Protein AF-A0A399D1I4-F1 (afdb_monomer_lite)

InterPro domains:
  IPR039449 Type VI secretion system TssO [PF17561] (4-155)

Secondary structure (DSSP, 8-state):
-PPPPHHHHHHHHHHHHHHHHHHHHHHHHHHHHHHHHHHHHHHHHHHHHHHHHHHHHHIIIIIHHHHHHHHHHHHHGGGHHHHT--HHHHHHHHHHHHHHHHHHS-SS--HHHHHHHHHHHHHHHHHHHHHHHHHHHHHT--HHHHHHHHHHHHHHHHHHHHHHHHHHHHHHSS---TT-HHHHHHHHHHHHHHHHHHHHHHHHHHHHHHHHHHHHT-

pLDDT: mean 82.49, std 12.97, range [42.88, 97.88]

Radius of gyration: 45.04 Å; chains: 1; bounding box: 90×36×151 Å

Foldseek 3Di:
DDDDDPVVVVVVVVVVVVVVVVVVVVVVVVVVVVVVVVVVVVVVVVVVVVVVVVLVCLCVPQQVVLLVVLVVLLVCLLCCVVVVHDNVVSLVSSVVSLVVSLVPQDPDPDPSSVVSVVSSVVSVVSSVVSVVVVVVCVVCDCVVVLVVVLVVLVVVLVVLVVVLVVVVVVVVPDDDDPDCPVVSVVSVVVNVVSVVVNVVSVVVVVVVVVVVVVVVVD

Sequence (218 aa):
MKPLNKKERNKAFYKVVGLFLISFIIAILLGFTTMNAGRLSERQSKGELNKLKNHLKFQEEVFAPNVGETNVLLSKIPTSKETGENLEVLNQDIAALLSQTKSQIAEEESWETKMYQDVIQSLSNLQLALNNQIELREEMGDANSAGQKLQECIAERDRLQTQVNLLQAASSGGGGGGGGGANVAQLEKNLKEVNKELLKCNLENKALKQEIEKIRNR

Organism: NCBI:txid1628158

Structure (mmCIF, N/CA/C/O backbone):
data_AF-A0A399D1I4-F1
#
_entry.id   AF-A0A399D1I4-F1
#
loop_
_atom_site.group_PDB
_atom_site.id
_atom_site.type_symbol
_atom_site.label_atom_id
_atom_site.label_alt_id
_atom_site.label_comp_id
_atom_site.label_asym_id
_atom_site.label_entity_id
_atom_site.label_seq_id
_atom_site.pdbx_PDB_ins_code
_atom_site.Cartn_x
_atom_site.Cartn_y
_atom_site.Cartn_z
_atom_site.occupancy
_atom_site.B_iso_or_equiv
_atom_site.auth_seq_id
_atom_site.auth_comp_id
_atom_site.auth_asym_id
_atom_site.auth_atom_id
_atom_site.pdbx_PDB_model_num
ATOM 1 N N . MET A 1 1 ? 20.269 13.415 -88.136 1.00 66.19 1 MET A N 1
ATOM 2 C CA . MET A 1 1 ? 20.625 14.302 -87.002 1.00 66.19 1 MET A CA 1
ATOM 3 C C . MET A 1 1 ? 22.076 14.738 -87.164 1.00 66.19 1 MET A C 1
ATOM 5 O O . MET A 1 1 ? 22.896 13.887 -87.483 1.00 66.19 1 MET A O 1
ATOM 9 N N . LYS A 1 2 ? 22.397 16.034 -87.024 1.00 72.25 2 LYS A N 1
ATOM 10 C CA . LYS A 1 2 ? 23.791 16.508 -87.116 1.00 72.25 2 LYS A CA 1
ATOM 11 C C . LYS A 1 2 ? 24.563 16.089 -85.851 1.00 72.25 2 LYS A C 1
ATOM 13 O O . LYS A 1 2 ? 24.008 16.229 -84.761 1.00 72.25 2 LYS A O 1
ATOM 18 N N . PRO A 1 3 ? 25.799 15.574 -85.966 1.00 71.81 3 PRO A N 1
ATOM 19 C CA . PRO A 1 3 ? 26.604 15.224 -84.802 1.00 71.81 3 PRO A CA 1
ATOM 20 C C . PRO A 1 3 ? 26.934 16.484 -83.988 1.00 71.81 3 PRO A C 1
ATOM 22 O O . PRO A 1 3 ? 27.356 17.495 -84.547 1.00 71.81 3 PRO A O 1
ATOM 25 N N . LEU A 1 4 ? 26.720 16.420 -82.669 1.00 70.50 4 LEU A N 1
ATOM 26 C CA . LEU A 1 4 ? 26.993 17.527 -81.745 1.00 70.50 4 LEU A CA 1
ATOM 27 C C . LEU A 1 4 ? 28.474 17.922 -81.771 1.00 70.50 4 LEU A C 1
ATOM 29 O O . LEU A 1 4 ? 29.364 17.062 -81.783 1.00 70.50 4 LEU A O 1
ATOM 33 N N . ASN A 1 5 ? 28.736 19.228 -81.706 1.00 85.00 5 ASN A N 1
ATOM 34 C CA . ASN A 1 5 ? 30.091 19.768 -81.639 1.00 85.00 5 ASN A CA 1
ATOM 35 C C . ASN A 1 5 ? 30.788 19.268 -80.354 1.00 85.00 5 ASN A C 1
ATOM 37 O O . ASN A 1 5 ? 30.156 19.108 -79.307 1.00 85.00 5 ASN A O 1
ATOM 41 N N . LYS A 1 6 ? 32.106 19.034 -80.395 1.00 84.12 6 LYS A N 1
ATOM 42 C CA . LYS A 1 6 ? 32.904 18.511 -79.266 1.00 84.12 6 LYS A CA 1
ATOM 43 C C . LYS A 1 6 ? 32.681 19.307 -77.968 1.00 84.12 6 LYS A C 1
ATOM 45 O O . LYS A 1 6 ? 32.614 18.722 -76.891 1.00 84.12 6 LYS A O 1
ATOM 50 N N . LYS A 1 7 ? 32.490 20.629 -78.072 1.00 84.69 7 LYS A N 1
ATOM 51 C CA . LYS A 1 7 ? 32.171 21.508 -76.930 1.00 84.69 7 LYS A CA 1
ATOM 52 C C . LYS A 1 7 ? 30.806 21.201 -76.297 1.00 84.69 7 LYS A C 1
ATOM 54 O O . LYS A 1 7 ? 30.685 21.188 -75.075 1.00 84.69 7 LYS A O 1
ATOM 59 N N . GLU A 1 8 ? 29.794 20.918 -77.110 1.00 85.19 8 GLU A N 1
ATOM 60 C CA . GLU A 1 8 ? 28.437 20.606 -76.644 1.00 85.19 8 GLU A CA 1
ATOM 61 C C . GLU A 1 8 ? 28.371 19.215 -76.016 1.00 85.19 8 GLU A C 1
ATOM 63 O O . GLU A 1 8 ? 27.749 19.046 -74.967 1.00 85.19 8 GLU A O 1
ATOM 68 N N . ARG A 1 9 ? 29.095 18.245 -76.593 1.00 84.00 9 ARG A N 1
ATOM 69 C CA . ARG A 1 9 ? 29.258 16.904 -76.014 1.00 84.00 9 ARG A CA 1
ATOM 70 C C . ARG A 1 9 ? 29.886 16.956 -74.625 1.00 84.00 9 ARG A C 1
ATOM 72 O O . ARG A 1 9 ? 29.366 16.326 -73.711 1.00 84.00 9 ARG A O 1
ATOM 79 N N . ASN A 1 10 ? 30.947 17.743 -74.446 1.00 87.38 10 ASN A N 1
ATOM 80 C CA . ASN A 1 10 ? 31.583 17.894 -73.137 1.00 87.38 10 ASN A CA 1
ATOM 81 C C . ASN A 1 10 ? 30.640 18.561 -72.125 1.00 87.38 10 ASN A C 1
ATOM 83 O O . ASN A 1 10 ? 30.528 18.095 -70.996 1.00 87.38 10 ASN A O 1
ATOM 87 N N . LYS A 1 11 ? 29.897 19.602 -72.525 1.00 88.88 11 LYS A N 1
ATOM 88 C CA . LYS A 1 11 ? 28.913 20.258 -71.647 1.00 88.88 11 LYS A CA 1
ATOM 89 C C . LYS A 1 11 ? 27.785 19.307 -71.235 1.00 88.88 11 LYS A C 1
ATOM 91 O O . LYS A 1 11 ? 27.392 19.306 -70.072 1.00 88.88 11 LYS A O 1
ATOM 96 N N . ALA A 1 12 ? 27.273 18.500 -72.164 1.00 87.88 12 ALA A N 1
ATOM 97 C CA . ALA A 1 12 ? 26.273 17.479 -71.866 1.00 87.88 12 ALA A CA 1
ATOM 98 C C . ALA A 1 12 ? 26.835 16.399 -70.929 1.00 87.88 12 ALA A C 1
ATOM 100 O O . ALA A 1 12 ? 26.181 16.044 -69.953 1.00 87.88 12 ALA A O 1
ATOM 101 N N . PHE A 1 13 ? 28.072 15.952 -71.162 1.00 89.88 13 PHE A N 1
ATOM 102 C CA . PHE A 1 13 ? 28.755 14.989 -70.302 1.00 89.88 13 PHE A CA 1
ATOM 103 C C . PHE A 1 13 ? 28.911 15.511 -68.867 1.00 89.88 13 PHE A C 1
ATOM 105 O O . PHE A 1 13 ? 28.496 14.832 -67.934 1.00 89.88 13 PHE A O 1
ATOM 112 N N . TYR A 1 14 ? 29.394 16.744 -68.672 1.00 91.88 14 TYR A N 1
ATOM 113 C CA . TYR A 1 14 ? 29.498 17.341 -67.334 1.00 91.88 14 TYR A CA 1
ATOM 114 C C . TYR A 1 14 ? 28.142 17.507 -66.641 1.00 91.88 14 TYR A C 1
ATOM 116 O O . TYR A 1 14 ? 28.060 17.330 -65.430 1.00 91.88 14 TYR A O 1
ATOM 124 N N . LYS A 1 15 ? 27.066 17.802 -67.385 1.00 91.38 15 LYS A N 1
ATOM 125 C CA . LYS A 1 15 ? 25.710 17.847 -66.813 1.00 91.38 15 LYS A CA 1
ATOM 126 C C . LYS A 1 15 ? 25.248 16.477 -66.328 1.00 91.38 15 LYS A C 1
ATOM 128 O O . LYS A 1 15 ? 24.700 16.391 -65.236 1.00 91.38 15 LYS A O 1
ATOM 133 N N . VAL A 1 16 ? 25.476 15.426 -67.117 1.00 92.44 16 VAL A N 1
ATOM 134 C CA . VAL A 1 16 ? 25.111 14.050 -66.744 1.00 92.44 16 VAL A CA 1
ATOM 135 C C . VAL A 1 16 ? 25.939 13.580 -65.551 1.00 92.44 16 VAL A C 1
ATOM 137 O O . VAL A 1 16 ? 25.372 13.073 -64.591 1.00 92.44 16 VAL A O 1
ATOM 140 N N . VAL A 1 17 ? 27.255 13.814 -65.565 1.00 93.88 17 VAL A N 1
ATOM 141 C CA . VAL A 1 17 ? 28.140 13.485 -64.436 1.00 93.88 17 VAL A CA 1
ATOM 142 C C . VAL A 1 17 ? 27.744 14.268 -63.181 1.00 93.88 17 VAL A C 1
ATOM 144 O O . VAL A 1 17 ? 27.677 13.689 -62.103 1.00 93.88 17 VAL A O 1
ATOM 147 N N . GLY A 1 18 ? 27.415 15.557 -63.308 1.00 94.12 18 GLY A N 1
ATOM 148 C CA . GLY A 1 18 ? 26.939 16.376 -62.191 1.00 94.12 18 GLY A CA 1
ATOM 149 C C . GLY A 1 18 ? 25.621 15.871 -61.600 1.00 94.12 18 GLY A C 1
ATOM 150 O O . GLY A 1 18 ? 25.519 15.709 -60.387 1.00 94.12 18 GLY A O 1
ATOM 151 N N . LEU A 1 19 ? 24.633 15.552 -62.446 1.00 94.25 19 LEU A N 1
ATOM 152 C CA . LEU A 1 19 ? 23.366 14.951 -62.011 1.00 94.25 19 LEU A CA 1
ATOM 153 C C . LEU A 1 19 ? 23.577 13.591 -61.341 1.00 94.25 19 LEU A C 1
ATOM 155 O O . LEU A 1 19 ? 22.977 13.326 -60.301 1.00 94.25 19 LEU A O 1
ATOM 159 N N . PHE A 1 20 ? 24.457 12.758 -61.900 1.00 94.88 20 PHE A N 1
ATOM 160 C CA . PHE A 1 20 ? 24.805 11.463 -61.326 1.00 94.88 20 PHE A CA 1
ATOM 161 C C . PHE A 1 20 ? 25.410 11.621 -59.927 1.00 94.88 20 PHE A C 1
ATOM 163 O O . PHE A 1 20 ? 24.918 11.006 -58.984 1.00 94.88 20 PHE A O 1
ATOM 170 N N . LEU A 1 21 ? 26.398 12.507 -59.760 1.00 94.69 21 LEU A N 1
ATOM 171 C CA . LEU A 1 21 ? 27.019 12.771 -58.458 1.00 94.69 21 LEU A CA 1
ATOM 172 C C . LEU A 1 21 ? 26.012 13.296 -57.429 1.00 94.69 21 LEU A C 1
ATOM 174 O O . LEU A 1 21 ? 26.012 12.830 -56.293 1.00 94.69 21 LEU A O 1
ATOM 178 N N . ILE A 1 22 ? 25.114 14.204 -57.822 1.00 94.31 22 ILE A N 1
ATOM 179 C CA . ILE A 1 22 ? 24.059 14.706 -56.928 1.00 94.31 22 ILE A CA 1
ATOM 180 C C . ILE A 1 22 ? 23.115 13.570 -56.517 1.00 94.31 22 ILE A C 1
ATOM 182 O O . ILE A 1 22 ? 22.847 13.399 -55.328 1.00 94.31 22 ILE A O 1
ATOM 186 N N . SER A 1 23 ? 22.648 12.758 -57.472 1.00 94.19 23 SER A N 1
ATOM 187 C CA . SER A 1 23 ? 21.770 11.619 -57.175 1.00 94.19 23 SER A CA 1
ATOM 188 C C . SER A 1 23 ? 22.439 10.593 -56.256 1.00 94.19 23 SER A C 1
ATOM 190 O O . SER A 1 23 ? 21.801 10.066 -55.347 1.00 94.19 23 SER A O 1
ATOM 192 N N . PHE A 1 24 ? 23.745 10.376 -56.430 1.00 94.38 24 PHE A N 1
ATOM 193 C CA . PHE A 1 24 ? 24.535 9.472 -55.608 1.00 94.38 24 PHE A CA 1
ATOM 194 C C . PHE A 1 24 ? 24.687 9.990 -54.172 1.00 94.38 24 PHE A C 1
ATOM 196 O O . PHE A 1 24 ? 24.487 9.235 -53.223 1.00 94.38 24 PHE A O 1
ATOM 203 N N . ILE A 1 25 ? 24.955 11.289 -53.994 1.00 94.19 25 ILE A N 1
ATOM 204 C CA . ILE A 1 25 ? 25.009 11.920 -52.665 1.00 94.19 25 ILE A CA 1
ATOM 205 C C . ILE A 1 25 ? 23.654 11.805 -51.956 1.00 94.19 25 ILE A C 1
ATOM 207 O O . ILE A 1 25 ? 23.608 11.434 -50.784 1.00 94.19 25 ILE A O 1
ATOM 211 N N . ILE A 1 26 ? 22.548 12.067 -52.661 1.00 93.88 26 ILE A N 1
ATOM 212 C CA . ILE A 1 26 ? 21.195 11.934 -52.098 1.00 93.88 26 ILE A CA 1
ATOM 213 C C . ILE A 1 26 ? 20.926 10.485 -51.673 1.00 93.88 26 ILE A C 1
ATOM 215 O O . ILE A 1 26 ? 20.434 10.258 -50.569 1.00 93.88 26 ILE A O 1
ATOM 219 N N . ALA A 1 27 ? 21.293 9.501 -52.499 1.00 93.94 27 ALA A N 1
ATOM 220 C CA . ALA A 1 27 ? 21.133 8.087 -52.165 1.00 93.94 27 ALA A CA 1
ATOM 221 C C . ALA A 1 27 ? 21.935 7.688 -50.912 1.00 93.94 27 ALA A C 1
ATOM 223 O O . ALA A 1 27 ? 21.403 6.989 -50.048 1.00 93.94 27 ALA A O 1
ATOM 224 N N . ILE A 1 28 ? 23.174 8.175 -50.764 1.00 92.31 28 ILE A N 1
ATOM 225 C CA . ILE A 1 28 ? 23.988 7.945 -49.557 1.00 92.31 28 ILE A CA 1
ATOM 226 C C . ILE A 1 28 ? 23.330 8.574 -48.324 1.00 92.31 28 ILE A C 1
ATOM 228 O O . ILE A 1 28 ? 23.233 7.919 -47.287 1.00 92.31 28 ILE A O 1
ATOM 232 N N . LEU A 1 29 ? 22.854 9.820 -48.420 1.00 90.31 29 LEU A N 1
ATOM 233 C CA . LEU A 1 29 ? 22.193 10.504 -47.303 1.00 90.31 29 LEU A CA 1
ATOM 234 C C . LEU A 1 29 ? 20.902 9.790 -46.878 1.00 90.31 29 LEU A C 1
ATOM 236 O O . LEU A 1 29 ? 20.658 9.624 -45.681 1.00 90.31 29 LEU A O 1
ATOM 240 N N . LEU A 1 30 ? 20.100 9.314 -47.834 1.00 89.00 30 LEU A N 1
ATOM 241 C CA . LEU A 1 30 ? 18.899 8.522 -47.549 1.00 89.00 30 LEU A CA 1
ATOM 242 C C . LEU A 1 30 ? 19.250 7.173 -46.908 1.00 89.00 30 LEU A C 1
ATOM 244 O O . LEU A 1 30 ? 18.629 6.789 -45.918 1.00 89.00 30 LEU A O 1
ATOM 248 N N . GLY A 1 31 ? 20.281 6.480 -47.401 1.00 87.38 31 GLY A N 1
ATOM 249 C CA . GLY A 1 31 ? 20.771 5.240 -46.788 1.00 87.38 31 GLY A CA 1
ATOM 250 C C . GLY A 1 31 ? 21.273 5.446 -45.354 1.00 87.38 31 GLY A C 1
ATOM 251 O O . GLY A 1 31 ? 20.941 4.680 -44.452 1.00 87.38 31 GLY A O 1
ATOM 252 N N . PHE A 1 32 ? 22.017 6.524 -45.103 1.00 86.31 32 PHE A N 1
ATOM 253 C CA . PHE A 1 32 ? 22.539 6.838 -43.772 1.00 86.31 32 PHE A CA 1
ATOM 254 C C . PHE A 1 32 ? 21.433 7.223 -42.780 1.00 86.31 32 PHE A C 1
ATOM 256 O O . PHE A 1 32 ? 21.421 6.743 -41.645 1.00 86.31 32 PHE A O 1
ATOM 263 N N . THR A 1 33 ? 20.487 8.066 -43.201 1.00 82.31 33 THR A N 1
ATOM 264 C CA . THR A 1 33 ? 19.361 8.492 -42.353 1.00 82.31 33 THR A CA 1
ATOM 265 C C . THR A 1 33 ? 18.437 7.326 -42.012 1.00 82.31 33 THR A C 1
ATOM 267 O O . THR A 1 33 ? 18.095 7.158 -40.842 1.00 82.31 33 THR A O 1
ATOM 270 N N . THR A 1 34 ? 18.107 6.467 -42.981 1.00 82.88 34 THR A N 1
ATOM 271 C CA . THR A 1 34 ? 17.278 5.271 -42.742 1.00 82.88 34 THR A CA 1
ATOM 272 C C . THR A 1 34 ? 17.955 4.268 -41.804 1.00 82.88 34 THR A C 1
ATOM 274 O O . THR A 1 34 ? 17.323 3.807 -40.852 1.00 82.88 34 THR A O 1
ATOM 277 N N . MET A 1 35 ? 19.251 3.985 -41.981 1.00 80.50 35 MET A N 1
ATOM 278 C CA . MET A 1 35 ? 19.982 3.085 -41.075 1.00 80.50 35 MET A CA 1
ATOM 279 C C . MET A 1 35 ? 20.123 3.653 -39.655 1.00 80.50 35 MET A C 1
ATOM 281 O O . MET A 1 35 ? 19.995 2.907 -38.680 1.00 80.50 35 MET A O 1
ATOM 285 N N . ASN A 1 36 ? 20.367 4.958 -39.505 1.00 78.12 36 ASN A N 1
ATOM 286 C CA . ASN A 1 36 ? 20.487 5.573 -38.180 1.00 78.12 36 ASN A CA 1
ATOM 287 C C . ASN A 1 36 ? 19.147 5.684 -37.451 1.00 78.12 36 ASN A C 1
ATOM 289 O O . ASN A 1 36 ? 19.111 5.447 -36.244 1.00 78.12 36 ASN A O 1
ATOM 293 N N . ALA A 1 37 ? 18.057 5.981 -38.162 1.00 74.94 37 ALA A N 1
ATOM 294 C CA . ALA A 1 37 ? 16.715 5.966 -37.585 1.00 74.94 37 ALA A CA 1
ATOM 295 C C . ALA A 1 37 ? 16.359 4.568 -37.051 1.00 74.94 37 ALA A C 1
ATOM 297 O O . ALA A 1 37 ? 15.895 4.448 -35.918 1.00 74.94 37 ALA A O 1
ATOM 298 N N . GLY A 1 38 ? 16.678 3.511 -37.810 1.00 75.38 38 GLY A N 1
ATOM 299 C CA . GLY A 1 38 ? 16.498 2.127 -37.363 1.00 75.38 38 GLY A CA 1
ATOM 300 C C . GLY A 1 38 ? 17.296 1.801 -36.097 1.00 75.38 38 GLY A C 1
ATOM 301 O O . GLY A 1 38 ? 16.748 1.258 -35.143 1.00 75.38 38 GLY A O 1
ATOM 302 N N . ARG A 1 39 ? 18.572 2.207 -36.034 1.00 78.62 39 ARG A N 1
ATOM 303 C CA . ARG A 1 39 ? 19.422 1.987 -34.847 1.00 78.62 39 ARG A CA 1
ATOM 304 C C . ARG A 1 39 ? 18.957 2.757 -33.612 1.00 78.62 39 ARG A C 1
ATOM 306 O O . ARG A 1 39 ? 19.081 2.240 -32.503 1.00 78.62 39 ARG A O 1
ATOM 313 N N . LEU A 1 40 ? 18.474 3.988 -33.779 1.00 76.12 40 LEU A N 1
ATOM 314 C CA . LEU A 1 40 ? 17.932 4.783 -32.675 1.00 76.12 40 LEU A CA 1
ATOM 315 C C . LEU A 1 40 ? 16.636 4.173 -32.144 1.00 76.12 40 LEU A C 1
ATOM 317 O O . LEU A 1 40 ? 16.522 3.981 -30.935 1.00 76.12 40 LEU A O 1
ATOM 321 N N . SER A 1 41 ? 15.726 3.794 -33.043 1.00 82.44 41 SER A N 1
ATOM 322 C CA . SER A 1 41 ? 14.481 3.114 -32.684 1.00 82.44 41 SER A CA 1
ATOM 323 C C . SER A 1 41 ? 14.759 1.801 -31.950 1.00 82.44 41 SER A C 1
ATOM 325 O O . SER A 1 41 ? 14.231 1.587 -30.865 1.00 82.44 41 SER A O 1
ATOM 327 N N . GLU A 1 42 ? 15.675 0.968 -32.451 1.00 85.25 42 GLU A N 1
ATOM 328 C CA . GLU A 1 42 ? 16.010 -0.305 -31.806 1.00 85.25 42 GLU A CA 1
ATOM 329 C C . GLU A 1 42 ? 16.638 -0.113 -30.414 1.00 85.25 42 GLU A C 1
ATOM 331 O O . GLU A 1 42 ? 16.357 -0.875 -29.488 1.00 85.25 42 GLU A O 1
ATOM 336 N N . ARG A 1 43 ? 17.474 0.919 -30.235 1.00 85.00 43 ARG A N 1
ATOM 337 C CA . ARG A 1 43 ? 18.035 1.264 -28.919 1.00 85.00 43 ARG A CA 1
ATOM 338 C C . ARG A 1 43 ? 16.957 1.725 -27.944 1.00 85.00 43 ARG A C 1
ATOM 340 O O . ARG A 1 43 ? 16.984 1.287 -26.797 1.00 85.00 43 ARG A O 1
ATOM 347 N N . GLN A 1 44 ? 16.026 2.568 -28.390 1.00 87.94 44 GLN A N 1
ATOM 348 C CA . GLN A 1 44 ? 14.901 3.021 -27.569 1.00 87.94 44 GLN A CA 1
ATOM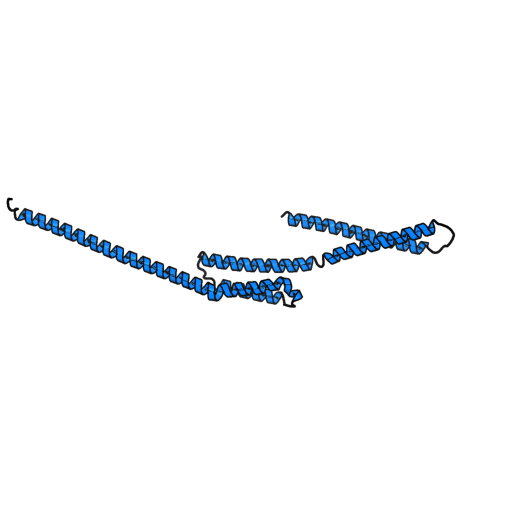 349 C C . GLN A 1 44 ? 14.012 1.844 -27.163 1.00 87.94 44 GLN A C 1
ATOM 351 O O . GLN A 1 44 ? 13.801 1.636 -25.972 1.00 87.94 44 GLN A O 1
ATOM 356 N N . SER A 1 45 ? 13.611 0.999 -28.117 1.00 89.06 45 SER A N 1
ATOM 357 C CA . SER A 1 45 ? 12.785 -0.180 -27.834 1.00 89.06 45 SER A CA 1
ATOM 358 C C . SER A 1 45 ? 13.473 -1.169 -26.892 1.00 89.06 45 SER A C 1
ATOM 360 O O . SER A 1 45 ? 12.828 -1.713 -26.001 1.00 89.06 45 SER A O 1
ATOM 362 N N . LYS A 1 46 ? 14.789 -1.390 -27.026 1.00 92.38 46 LYS A N 1
ATOM 363 C CA . LYS A 1 46 ? 15.546 -2.220 -26.068 1.00 92.38 46 LYS A CA 1
ATOM 364 C C . LYS A 1 46 ? 15.599 -1.593 -24.674 1.00 92.38 46 LYS A C 1
ATOM 366 O O . LYS A 1 46 ? 15.549 -2.323 -23.688 1.00 92.38 46 LYS A O 1
ATOM 371 N N . GLY A 1 47 ? 15.699 -0.267 -24.591 1.00 90.38 47 GLY A N 1
ATOM 372 C CA . GLY A 1 47 ? 15.641 0.471 -23.330 1.00 90.38 47 GLY A CA 1
ATOM 373 C C . GLY A 1 47 ? 14.293 0.301 -22.629 1.00 90.38 47 GLY A C 1
ATOM 374 O O . GLY A 1 47 ? 14.258 -0.126 -21.477 1.00 90.38 47 GLY A O 1
ATOM 375 N N . GLU A 1 48 ? 13.196 0.550 -23.343 1.00 88.56 48 GLU A N 1
ATOM 376 C CA . GLU A 1 48 ? 11.830 0.377 -22.828 1.00 88.56 48 GLU A CA 1
ATOM 377 C C . GLU A 1 48 ? 11.540 -1.074 -22.442 1.00 88.56 48 GLU A C 1
ATOM 379 O O . GLU A 1 48 ? 10.995 -1.329 -21.371 1.00 88.56 48 GLU A O 1
ATOM 384 N N . LEU A 1 49 ? 11.975 -2.040 -23.256 1.00 92.38 49 LEU A N 1
ATOM 385 C CA . LEU A 1 49 ? 11.822 -3.461 -22.948 1.00 92.38 49 LEU A CA 1
ATOM 386 C C . LEU A 1 49 ? 12.565 -3.849 -21.665 1.00 92.38 49 LEU A C 1
ATOM 388 O O . LEU A 1 49 ? 12.027 -4.585 -20.840 1.00 92.38 49 LEU A O 1
ATOM 392 N N . ASN A 1 50 ? 13.792 -3.357 -21.480 1.00 92.00 50 ASN A N 1
ATOM 393 C CA . ASN A 1 50 ? 14.548 -3.599 -20.253 1.00 92.00 50 ASN A CA 1
ATOM 394 C C . ASN A 1 50 ? 13.875 -2.946 -19.043 1.00 92.00 50 ASN A C 1
ATOM 396 O O . ASN A 1 50 ? 13.796 -3.574 -17.988 1.00 92.00 50 ASN A O 1
ATOM 400 N N . LYS A 1 51 ? 13.349 -1.726 -19.197 1.00 90.31 51 LYS A N 1
ATOM 401 C CA . LYS A 1 51 ? 12.587 -1.045 -18.146 1.00 90.31 51 LYS A CA 1
ATOM 402 C C . LYS A 1 51 ? 11.344 -1.852 -17.759 1.00 90.31 51 LYS A C 1
ATOM 404 O O . LYS A 1 51 ? 11.159 -2.153 -16.583 1.00 90.31 51 LYS A O 1
ATOM 409 N N . LEU A 1 52 ? 10.555 -2.291 -18.740 1.00 92.50 52 LEU A N 1
ATOM 410 C CA . LEU A 1 52 ? 9.371 -3.121 -18.513 1.00 92.50 52 LEU A CA 1
ATOM 411 C C . LEU A 1 52 ? 9.727 -4.447 -17.833 1.00 92.50 52 LEU A C 1
ATOM 413 O O . LEU A 1 52 ? 9.077 -4.843 -16.871 1.00 92.50 52 LEU A O 1
ATOM 417 N N . LYS A 1 53 ? 10.793 -5.114 -18.288 1.00 94.75 53 LYS A N 1
ATOM 418 C CA . LYS A 1 53 ? 11.277 -6.359 -17.681 1.00 94.75 53 LYS A CA 1
ATOM 419 C C . LYS A 1 53 ? 11.677 -6.160 -16.217 1.00 94.75 53 LYS A C 1
ATOM 421 O O . LYS A 1 53 ? 11.371 -7.013 -15.390 1.00 94.75 53 LYS A O 1
ATOM 426 N N . ASN A 1 54 ? 12.331 -5.046 -15.895 1.00 93.88 54 ASN A N 1
ATOM 427 C CA . ASN A 1 54 ? 12.698 -4.716 -14.521 1.00 93.88 54 ASN A CA 1
ATOM 428 C C . ASN A 1 54 ? 11.463 -4.430 -13.657 1.00 93.88 54 ASN A C 1
ATOM 430 O O . ASN A 1 54 ? 11.396 -4.927 -12.536 1.00 93.88 54 ASN A O 1
ATOM 434 N N . HIS A 1 55 ? 10.472 -3.697 -14.179 1.00 94.12 55 HIS A N 1
ATOM 435 C CA . HIS A 1 55 ? 9.218 -3.458 -13.459 1.00 94.12 55 HIS A CA 1
ATOM 436 C C . HIS A 1 55 ? 8.436 -4.745 -13.209 1.00 94.12 55 HIS A C 1
ATOM 438 O O . HIS A 1 55 ? 7.982 -4.945 -12.089 1.00 94.12 55 HIS A O 1
ATOM 444 N N . LEU A 1 56 ? 8.320 -5.629 -14.205 1.00 95.44 56 LEU A N 1
ATOM 445 C CA . LEU A 1 56 ? 7.654 -6.925 -14.040 1.00 95.44 56 LEU A CA 1
ATOM 446 C C . LEU A 1 56 ? 8.367 -7.792 -13.005 1.00 95.44 56 LEU A C 1
ATOM 448 O O . LEU A 1 56 ? 7.721 -8.356 -12.130 1.00 95.44 56 LEU A O 1
ATOM 452 N N . LYS A 1 57 ? 9.701 -7.840 -13.060 1.00 96.12 57 LYS A N 1
ATOM 453 C CA . LYS A 1 57 ? 10.498 -8.580 -12.081 1.00 96.12 57 LYS A CA 1
ATOM 454 C C . LYS A 1 57 ? 10.293 -8.042 -10.663 1.00 96.12 57 LYS A C 1
ATOM 456 O O . LYS A 1 57 ? 10.051 -8.815 -9.748 1.00 96.12 57 LYS A O 1
ATOM 461 N N . PHE A 1 58 ? 10.344 -6.722 -10.484 1.00 96.50 58 PHE A N 1
ATOM 462 C CA . PHE A 1 58 ? 10.048 -6.090 -9.196 1.00 96.50 58 PHE A CA 1
ATOM 463 C C . PHE A 1 58 ? 8.619 -6.396 -8.728 1.00 96.50 58 PHE A C 1
ATOM 465 O O . PHE A 1 58 ? 8.402 -6.700 -7.555 1.00 96.50 58 PHE A O 1
ATOM 472 N N . GLN A 1 59 ? 7.650 -6.341 -9.642 1.00 96.44 59 GLN A N 1
ATOM 473 C CA . GLN A 1 59 ? 6.257 -6.627 -9.333 1.00 96.44 59 GLN A CA 1
ATOM 474 C C . GLN A 1 59 ? 6.075 -8.060 -8.822 1.00 96.44 59 GLN A C 1
ATOM 476 O O . GLN A 1 59 ? 5.400 -8.264 -7.817 1.00 96.44 59 GLN A O 1
ATOM 481 N N . GLU A 1 60 ? 6.674 -9.031 -9.506 1.00 97.31 60 GLU A N 1
ATOM 482 C CA . GLU A 1 60 ? 6.556 -10.457 -9.201 1.00 97.31 60 GLU A CA 1
ATOM 483 C C . GLU A 1 60 ? 7.340 -10.857 -7.946 1.00 97.31 60 GLU A C 1
ATOM 485 O O . GLU A 1 60 ? 6.816 -11.579 -7.102 1.00 97.31 60 GLU A O 1
ATOM 490 N N . GLU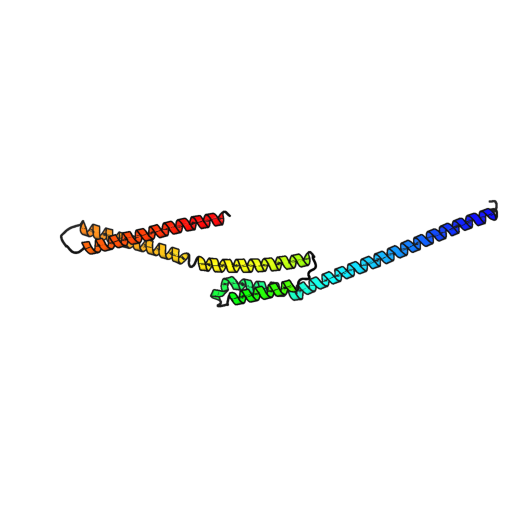 A 1 61 ? 8.579 -10.382 -7.806 1.00 97.06 61 GLU A N 1
ATOM 491 C CA . GLU A 1 61 ? 9.491 -10.855 -6.759 1.00 97.06 61 GLU A CA 1
ATOM 492 C C . GLU A 1 61 ? 9.393 -10.060 -5.452 1.00 97.06 61 GLU A C 1
ATOM 494 O O . GLU A 1 61 ? 9.738 -10.588 -4.398 1.00 97.06 61 GLU A O 1
ATOM 499 N N . VAL A 1 62 ? 8.948 -8.799 -5.501 1.00 96.56 62 VAL A N 1
ATOM 500 C CA . VAL A 1 62 ? 8.973 -7.899 -4.334 1.00 96.56 62 VAL A CA 1
ATOM 501 C C . VAL A 1 62 ? 7.590 -7.348 -4.027 1.00 96.56 62 VAL A C 1
ATOM 503 O O . VAL A 1 62 ? 7.069 -7.538 -2.931 1.00 96.56 62 VAL A O 1
ATOM 506 N N . PHE A 1 63 ? 6.971 -6.661 -4.986 1.00 97.12 63 PHE A N 1
ATOM 507 C CA . PHE A 1 63 ? 5.771 -5.879 -4.706 1.00 97.12 63 PHE A CA 1
ATOM 508 C C . PHE A 1 63 ? 4.551 -6.755 -4.403 1.00 97.12 63 PHE A C 1
ATOM 510 O O . PHE A 1 63 ? 3.928 -6.598 -3.355 1.00 97.12 63 PHE A O 1
ATOM 517 N N . ALA A 1 64 ? 4.201 -7.682 -5.299 1.00 96.00 64 ALA A N 1
ATOM 518 C CA . ALA A 1 64 ? 3.014 -8.516 -5.138 1.00 96.00 64 ALA A CA 1
ATOM 519 C C . ALA A 1 64 ? 3.093 -9.446 -3.911 1.00 96.00 64 ALA A C 1
ATOM 521 O O . ALA A 1 64 ? 2.099 -9.504 -3.183 1.00 96.00 64 ALA A O 1
ATOM 522 N N . PRO A 1 65 ? 4.230 -10.113 -3.614 1.00 97.88 65 PRO A N 1
ATOM 523 C CA . PRO A 1 65 ? 4.369 -10.908 -2.396 1.00 97.88 65 PRO A CA 1
ATOM 524 C C . PRO A 1 65 ? 4.185 -10.071 -1.127 1.00 97.88 65 PRO A C 1
ATOM 526 O O . PRO A 1 65 ? 3.359 -10.424 -0.287 1.00 97.88 65 PRO A O 1
ATOM 529 N N . ASN A 1 66 ? 4.862 -8.923 -1.024 1.00 97.19 66 ASN A N 1
ATOM 530 C CA . ASN A 1 66 ? 4.797 -8.087 0.177 1.00 97.19 66 ASN A CA 1
ATOM 531 C C . ASN A 1 66 ? 3.409 -7.463 0.375 1.00 97.19 66 ASN A C 1
ATOM 533 O O . ASN A 1 66 ? 2.925 -7.373 1.503 1.00 97.19 66 ASN A O 1
ATOM 537 N N . VAL A 1 67 ? 2.739 -7.051 -0.709 1.00 94.31 67 VAL A N 1
ATOM 538 C CA . VAL A 1 67 ? 1.345 -6.578 -0.658 1.00 94.31 67 VAL A CA 1
ATOM 539 C C . VAL A 1 67 ? 0.405 -7.705 -0.230 1.00 94.31 67 VAL A C 1
ATOM 541 O O . VAL A 1 67 ? -0.472 -7.483 0.605 1.00 94.31 67 VAL A O 1
ATOM 544 N N . GLY A 1 68 ? 0.597 -8.914 -0.764 1.00 94.88 68 GLY A N 1
ATOM 545 C CA . GLY A 1 68 ? -0.176 -10.093 -0.381 1.00 94.88 68 GLY A CA 1
ATOM 546 C C . GLY A 1 68 ? -0.029 -10.422 1.104 1.00 94.88 68 GLY A C 1
ATOM 547 O O . GLY A 1 68 ? -1.032 -10.590 1.796 1.00 94.88 68 GLY A O 1
ATOM 548 N N . GLU A 1 69 ? 1.203 -10.442 1.609 1.00 97.25 69 GLU A N 1
ATOM 549 C CA . GLU A 1 69 ? 1.501 -10.682 3.024 1.00 97.25 69 GLU A CA 1
ATOM 550 C C . GLU A 1 69 ? 0.945 -9.571 3.921 1.00 97.25 69 GLU A C 1
ATOM 552 O O . GLU A 1 69 ? 0.273 -9.855 4.913 1.00 97.25 69 GLU A O 1
ATOM 557 N N . THR A 1 70 ? 1.112 -8.306 3.524 1.00 93.88 70 THR A N 1
ATOM 558 C CA . THR A 1 70 ? 0.530 -7.165 4.245 1.00 93.88 70 THR A CA 1
ATOM 559 C C . THR A 1 70 ? -0.988 -7.294 4.351 1.00 93.88 70 THR A C 1
ATOM 561 O O . THR A 1 70 ? -1.552 -7.059 5.416 1.00 93.88 70 THR A O 1
ATOM 564 N N . ASN A 1 71 ? -1.666 -7.714 3.281 1.00 92.62 71 ASN A N 1
ATOM 565 C CA . ASN A 1 71 ? -3.112 -7.921 3.303 1.00 92.62 71 ASN A CA 1
ATOM 566 C C . ASN A 1 71 ? -3.525 -9.055 4.260 1.00 92.62 71 ASN A C 1
ATOM 568 O O . ASN A 1 71 ? -4.516 -8.928 4.980 1.00 92.62 71 ASN A O 1
ATOM 572 N N . VAL A 1 72 ? -2.745 -10.140 4.318 1.00 95.00 72 VAL A N 1
ATOM 573 C CA . VAL A 1 72 ? -2.958 -11.219 5.296 1.00 95.00 72 VAL A CA 1
ATOM 574 C C . VAL A 1 72 ? -2.807 -10.688 6.722 1.00 95.00 72 VAL A C 1
ATOM 576 O O . VAL A 1 72 ? -3.680 -10.945 7.550 1.00 95.00 72 VAL A O 1
ATOM 579 N N . LEU A 1 73 ? -1.764 -9.908 7.013 1.00 95.94 73 LEU A N 1
ATOM 580 C CA . LEU A 1 73 ? -1.561 -9.312 8.338 1.00 95.94 73 LEU A CA 1
ATOM 581 C C . LEU A 1 73 ? -2.666 -8.309 8.704 1.00 95.94 73 LEU A C 1
ATOM 583 O O . LEU A 1 73 ? -3.204 -8.366 9.808 1.00 95.94 73 LEU A O 1
ATOM 587 N N . LEU A 1 74 ? -3.074 -7.446 7.770 1.00 91.00 74 LEU A N 1
ATOM 588 C CA . LEU A 1 74 ? -4.174 -6.494 7.966 1.00 91.00 74 LEU A CA 1
ATOM 589 C C . LEU A 1 74 ? -5.491 -7.203 8.295 1.00 91.00 74 LEU A C 1
ATOM 591 O O . LEU A 1 74 ? -6.233 -6.744 9.160 1.00 91.00 74 LEU A O 1
ATOM 595 N N . SER A 1 75 ? -5.767 -8.347 7.662 1.00 91.62 75 SER A N 1
ATOM 596 C CA . SER A 1 75 ? -6.987 -9.123 7.927 1.00 91.62 75 SER A CA 1
ATOM 597 C C . SER A 1 75 ? -7.077 -9.669 9.358 1.00 91.62 75 SER A C 1
ATOM 599 O O . SER A 1 75 ? -8.175 -9.952 9.834 1.00 91.62 75 SER A O 1
ATOM 601 N N . LYS A 1 76 ? -5.940 -9.772 10.058 1.00 93.00 76 LYS A N 1
ATOM 602 C CA . LYS A 1 76 ? -5.857 -10.249 11.443 1.00 93.00 76 LYS A CA 1
ATOM 603 C C . LYS A 1 76 ? -6.104 -9.1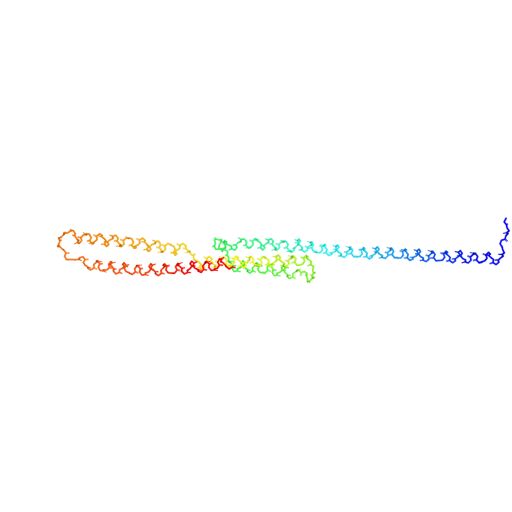58 12.478 1.00 93.00 76 LYS A C 1
ATOM 605 O O . LYS A 1 76 ? -6.523 -9.472 13.591 1.00 93.00 76 LYS A O 1
ATOM 610 N N . ILE A 1 77 ? -5.875 -7.888 12.126 1.00 90.12 77 ILE A N 1
ATOM 611 C CA . ILE A 1 77 ? -6.020 -6.751 13.047 1.00 90.12 77 ILE A CA 1
ATOM 612 C C . ILE A 1 77 ? -7.392 -6.764 13.753 1.00 90.12 77 ILE A C 1
ATOM 614 O O . ILE A 1 77 ? -7.402 -6.784 14.988 1.00 90.12 77 ILE A O 1
ATOM 618 N N . PRO A 1 78 ? -8.543 -6.854 13.049 1.00 86.31 78 PRO A N 1
ATOM 619 C CA . PRO A 1 78 ? -9.863 -6.789 13.688 1.00 86.31 78 PRO A CA 1
ATOM 620 C C . PRO A 1 78 ? -10.146 -7.912 14.692 1.00 86.31 78 PRO A C 1
ATOM 622 O O . PRO A 1 78 ? -10.911 -7.710 15.635 1.00 86.31 78 PRO A O 1
ATOM 625 N N . THR A 1 79 ? -9.545 -9.086 14.484 1.00 88.38 79 THR A N 1
ATOM 626 C CA . THR A 1 79 ? -9.754 -10.302 15.287 1.00 88.38 79 THR A CA 1
ATOM 627 C C . THR A 1 79 ? -8.612 -10.575 16.266 1.00 88.38 79 THR A C 1
ATOM 629 O O . THR A 1 79 ? -8.653 -11.566 16.987 1.00 88.38 79 THR A O 1
ATOM 632 N N . SER A 1 80 ? -7.596 -9.711 16.318 1.00 88.81 80 SER A N 1
ATOM 633 C CA . SER A 1 80 ? -6.359 -9.915 17.091 1.00 88.81 80 SER A CA 1
ATOM 634 C C . SER A 1 80 ? -6.609 -10.242 18.569 1.00 88.81 80 SER A C 1
ATOM 636 O O . SER A 1 80 ? -5.990 -11.145 19.127 1.00 88.81 80 SER A O 1
ATOM 638 N N . LYS A 1 81 ? -7.592 -9.586 19.197 1.00 85.38 81 LYS A N 1
ATOM 639 C CA . LYS A 1 81 ? -8.002 -9.876 20.583 1.00 85.38 81 LYS A CA 1
ATOM 640 C C . LYS A 1 81 ? -8.608 -11.265 20.772 1.00 85.38 81 LYS A C 1
ATOM 642 O O . LYS A 1 81 ? -8.438 -11.865 21.826 1.00 85.38 81 LYS A O 1
ATOM 647 N N . GLU A 1 82 ? -9.344 -11.745 19.777 1.00 85.81 82 GLU A N 1
ATOM 648 C CA . GLU A 1 82 ? -10.052 -13.029 19.812 1.00 85.81 82 GLU A CA 1
ATOM 649 C C . GLU A 1 82 ? -9.081 -14.185 19.542 1.00 85.81 82 GLU A C 1
ATOM 651 O O . GLU A 1 82 ? -9.198 -15.252 20.143 1.00 85.81 82 GLU A O 1
ATOM 656 N N . THR A 1 83 ? -8.092 -13.957 18.674 1.00 85.69 83 THR A N 1
ATOM 657 C CA . THR A 1 83 ? -7.037 -14.922 18.338 1.00 85.69 83 THR A CA 1
ATOM 658 C C . THR A 1 83 ? -5.856 -14.892 19.311 1.00 85.69 83 THR A C 1
ATOM 660 O O . THR A 1 83 ? -5.033 -15.807 19.293 1.00 85.69 83 THR A O 1
ATOM 663 N N . GLY A 1 84 ? -5.771 -13.873 20.173 1.00 88.06 84 GLY A N 1
ATOM 664 C CA . GLY A 1 84 ? -4.658 -13.670 21.105 1.00 88.06 84 GLY A CA 1
ATOM 665 C C . GLY A 1 84 ? -3.375 -13.169 20.434 1.00 88.06 84 GLY A C 1
ATOM 666 O O . GLY A 1 84 ? -2.303 -13.239 21.036 1.00 88.06 84 GLY A O 1
ATOM 667 N N . GLU A 1 85 ? -3.460 -12.684 19.194 1.00 90.81 85 GLU A N 1
ATOM 668 C CA . GLU A 1 85 ? -2.329 -12.080 18.493 1.00 90.81 85 GLU A CA 1
ATOM 669 C C . GLU A 1 85 ? -2.027 -10.683 19.053 1.00 90.81 85 GLU A C 1
ATOM 671 O O . GLU A 1 85 ? -2.918 -9.909 19.408 1.00 90.81 85 GLU A O 1
ATOM 676 N N . ASN A 1 86 ? -0.740 -10.342 19.133 1.00 93.88 86 ASN A N 1
ATOM 677 C CA . ASN A 1 86 ? -0.311 -9.046 19.642 1.00 93.88 86 ASN A CA 1
ATOM 678 C C . ASN A 1 86 ? -0.456 -7.975 18.549 1.00 93.88 86 ASN A C 1
ATOM 680 O O . ASN A 1 86 ? 0.287 -7.981 17.567 1.00 93.88 86 ASN A O 1
ATOM 684 N N . LEU A 1 87 ? -1.398 -7.048 18.745 1.00 92.62 87 LEU A N 1
ATOM 685 C CA . LEU A 1 87 ? -1.689 -5.961 17.807 1.00 92.62 87 LEU A CA 1
ATOM 686 C C . LEU A 1 87 ? -0.468 -5.073 17.520 1.00 92.62 87 LEU A C 1
ATOM 688 O O . LEU A 1 87 ? -0.269 -4.659 16.382 1.00 92.62 87 LEU A O 1
ATOM 692 N N . GLU A 1 88 ? 0.368 -4.813 18.525 1.00 94.31 88 GLU A N 1
ATOM 693 C CA . GLU A 1 88 ? 1.579 -4.004 18.359 1.00 94.31 88 GLU A CA 1
ATOM 694 C C . GLU A 1 88 ? 2.583 -4.702 17.436 1.00 94.31 88 GLU A C 1
ATOM 696 O O . GLU A 1 88 ? 3.144 -4.076 16.540 1.00 94.31 88 GLU A O 1
ATOM 701 N N . VAL A 1 89 ? 2.749 -6.020 17.592 1.00 95.81 89 VAL A N 1
ATOM 702 C CA . VAL A 1 89 ? 3.622 -6.823 16.722 1.00 95.81 89 VAL A CA 1
ATOM 703 C C . VAL A 1 89 ? 3.084 -6.839 15.291 1.00 95.81 89 VAL A C 1
ATOM 705 O O . VAL A 1 89 ? 3.834 -6.549 14.366 1.00 95.81 89 VAL A O 1
ATOM 708 N N . LEU A 1 90 ? 1.777 -7.068 15.103 1.00 94.75 90 LEU A N 1
ATOM 709 C CA . LEU A 1 90 ? 1.149 -7.004 13.775 1.00 94.75 90 LEU A CA 1
ATOM 710 C C . LEU A 1 90 ? 1.377 -5.641 13.107 1.00 94.75 90 LEU A C 1
ATOM 712 O O . LEU A 1 90 ? 1.707 -5.574 11.923 1.00 94.75 90 LEU A O 1
ATOM 716 N N . ASN A 1 91 ? 1.232 -4.552 13.863 1.00 95.38 91 ASN A N 1
ATOM 717 C CA . ASN A 1 91 ? 1.447 -3.205 13.352 1.00 95.38 91 ASN A CA 1
ATOM 718 C C . ASN A 1 91 ? 2.904 -2.944 12.957 1.00 95.38 91 ASN A C 1
ATOM 720 O O . ASN A 1 91 ? 3.146 -2.311 11.924 1.00 95.38 91 ASN A O 1
ATOM 724 N N . GLN A 1 92 ? 3.858 -3.438 13.747 1.00 97.12 92 GLN A N 1
ATOM 725 C CA . GLN A 1 92 ? 5.286 -3.344 13.448 1.00 97.12 92 GLN A CA 1
ATOM 726 C C . GLN A 1 92 ? 5.659 -4.159 12.206 1.00 97.12 92 GLN A C 1
ATOM 728 O O . GLN A 1 92 ? 6.353 -3.633 11.336 1.00 97.12 92 GLN A O 1
ATOM 733 N N . ASP A 1 93 ? 5.147 -5.384 12.078 1.00 97.31 93 ASP A N 1
ATOM 734 C CA . ASP A 1 93 ? 5.404 -6.255 10.926 1.00 97.31 93 ASP A CA 1
ATOM 735 C C . ASP A 1 93 ? 4.851 -5.643 9.628 1.00 97.31 93 ASP A C 1
ATOM 737 O O . ASP A 1 93 ? 5.554 -5.572 8.617 1.00 97.31 93 ASP A O 1
ATOM 741 N N . ILE A 1 94 ? 3.624 -5.106 9.666 1.00 95.81 94 ILE A N 1
ATOM 742 C CA . ILE A 1 94 ? 3.024 -4.388 8.528 1.00 95.81 94 ILE A CA 1
ATOM 743 C C . ILE A 1 94 ? 3.862 -3.159 8.164 1.00 95.81 94 ILE A C 1
ATOM 745 O O . ILE A 1 94 ? 4.187 -2.954 6.993 1.00 95.81 94 ILE A O 1
ATOM 749 N N . ALA A 1 95 ? 4.242 -2.342 9.151 1.00 95.62 95 ALA A N 1
ATOM 750 C CA . ALA A 1 95 ? 5.039 -1.143 8.906 1.00 95.62 95 ALA A CA 1
ATOM 751 C C . ALA A 1 95 ? 6.416 -1.485 8.317 1.00 95.62 95 ALA A C 1
ATOM 753 O O . ALA A 1 95 ? 6.879 -0.803 7.396 1.00 95.62 95 ALA A O 1
ATOM 754 N N . ALA A 1 96 ? 7.051 -2.554 8.801 1.00 97.31 96 ALA A N 1
ATOM 755 C CA . ALA A 1 96 ? 8.320 -3.049 8.285 1.00 97.31 96 ALA A CA 1
ATOM 756 C C . ALA A 1 96 ? 8.191 -3.503 6.824 1.00 97.31 96 ALA A C 1
ATOM 758 O O . ALA A 1 96 ? 8.968 -3.042 5.985 1.00 97.31 96 ALA A O 1
ATOM 759 N N . LEU A 1 97 ? 7.180 -4.315 6.494 1.00 96.19 97 LEU A N 1
ATOM 760 C CA . LEU A 1 97 ? 6.929 -4.785 5.126 1.00 96.19 97 LEU A CA 1
ATOM 761 C C . LEU A 1 97 ? 6.627 -3.635 4.162 1.00 96.19 97 LEU A C 1
ATOM 763 O O . LEU A 1 97 ? 7.214 -3.558 3.077 1.00 96.19 97 LEU A O 1
ATOM 767 N N . LEU A 1 98 ? 5.750 -2.705 4.549 1.00 95.19 98 LEU A N 1
ATOM 768 C CA . LEU A 1 98 ? 5.417 -1.545 3.719 1.00 95.19 98 LEU A CA 1
ATOM 769 C C . LEU A 1 98 ? 6.636 -0.638 3.509 1.00 95.19 98 LEU A C 1
ATOM 771 O O . LEU A 1 98 ? 6.886 -0.196 2.386 1.00 95.19 98 LEU A O 1
ATOM 775 N N . SER A 1 99 ? 7.431 -0.405 4.556 1.00 96.44 99 SER A N 1
ATOM 776 C CA . SER A 1 99 ? 8.663 0.388 4.480 1.00 96.44 99 SER A CA 1
ATOM 777 C C . SER A 1 99 ? 9.723 -0.276 3.596 1.00 96.44 99 SER A C 1
ATOM 779 O O . SER A 1 99 ? 10.286 0.369 2.710 1.00 96.44 99 SER A O 1
ATOM 781 N N . GLN A 1 100 ? 9.939 -1.584 3.764 1.00 96.25 100 GLN A N 1
ATOM 782 C CA . GLN A 1 100 ? 10.864 -2.375 2.950 1.00 96.25 100 GLN A CA 1
ATOM 783 C C . GLN A 1 100 ? 10.438 -2.431 1.480 1.00 96.25 100 GLN A C 1
ATOM 785 O O . GLN A 1 100 ? 11.284 -2.421 0.585 1.00 96.25 100 GLN A O 1
ATOM 790 N N . THR A 1 101 ? 9.136 -2.506 1.208 1.00 95.00 101 THR A N 1
ATOM 791 C CA . THR A 1 101 ? 8.626 -2.474 -0.169 1.00 95.00 101 THR A CA 1
ATOM 792 C C . THR A 1 101 ? 8.839 -1.092 -0.770 1.00 95.00 101 THR A C 1
ATOM 794 O O . THR A 1 101 ? 9.333 -0.974 -1.889 1.00 95.00 101 THR A O 1
ATOM 797 N N . LYS A 1 102 ? 8.535 -0.037 -0.005 1.00 95.25 102 LYS A N 1
ATOM 798 C CA . LYS A 1 102 ? 8.687 1.355 -0.436 1.00 95.25 102 LYS A CA 1
ATOM 799 C C . LYS A 1 102 ? 10.137 1.715 -0.750 1.00 95.25 102 LYS A C 1
ATOM 801 O O . LYS A 1 102 ? 10.369 2.401 -1.738 1.00 95.25 102 LYS A O 1
ATOM 806 N N . SER A 1 103 ? 11.098 1.242 0.043 1.00 95.75 103 SER A N 1
ATOM 807 C CA . SER A 1 103 ? 12.527 1.518 -0.173 1.00 95.75 103 SER A CA 1
ATOM 808 C C . SER A 1 103 ? 13.111 0.832 -1.413 1.00 95.75 103 SER A C 1
ATOM 810 O O . SER A 1 103 ? 14.165 1.240 -1.891 1.00 95.75 103 SER A O 1
ATOM 812 N N . GLN A 1 104 ? 12.430 -0.185 -1.947 1.00 94.81 104 GLN A N 1
ATOM 813 C CA . GLN A 1 104 ? 12.826 -0.882 -3.173 1.00 94.81 104 GLN A CA 1
ATOM 814 C C . GLN A 1 104 ? 12.132 -0.340 -4.430 1.00 94.81 104 GLN A C 1
ATOM 816 O O . GLN A 1 104 ? 12.503 -0.723 -5.541 1.00 94.81 104 GLN A O 1
ATOM 821 N N . ILE A 1 105 ? 11.144 0.550 -4.285 1.00 93.50 105 ILE A N 1
ATOM 822 C CA . ILE A 1 105 ? 10.563 1.255 -5.429 1.00 93.50 105 ILE A CA 1
ATOM 823 C C . ILE A 1 105 ? 11.632 2.192 -5.994 1.00 93.50 105 ILE A C 1
ATOM 825 O O . ILE A 1 105 ? 12.212 2.997 -5.269 1.00 93.50 105 ILE A O 1
ATOM 829 N N . ALA A 1 106 ? 11.877 2.100 -7.301 1.00 89.88 106 ALA A N 1
ATOM 830 C CA . ALA A 1 106 ? 12.795 3.002 -7.981 1.00 89.88 106 ALA A CA 1
ATOM 831 C C . ALA A 1 106 ? 12.373 4.472 -7.795 1.00 89.88 106 ALA A C 1
ATOM 833 O O . ALA A 1 106 ? 11.194 4.801 -7.903 1.00 89.88 106 ALA A O 1
ATOM 834 N N . GLU A 1 107 ? 13.346 5.363 -7.593 1.00 87.12 107 GLU A N 1
ATOM 835 C CA . GLU A 1 107 ? 13.113 6.811 -7.431 1.00 87.12 107 GLU A CA 1
ATOM 836 C C . GLU A 1 107 ? 12.654 7.511 -8.723 1.00 87.12 107 GLU A C 1
ATOM 838 O O . GLU A 1 107 ? 12.357 8.704 -8.721 1.00 87.12 107 GLU A O 1
ATOM 843 N N . GLU A 1 108 ? 12.599 6.789 -9.845 1.00 88.81 108 GLU A N 1
ATOM 844 C CA . GLU A 1 108 ? 12.134 7.330 -11.117 1.00 88.81 108 GLU A CA 1
ATOM 845 C C . GLU A 1 108 ? 10.672 7.782 -11.021 1.00 88.81 108 GLU A C 1
ATOM 847 O O . GLU A 1 108 ? 9.805 7.048 -10.547 1.00 88.81 108 GLU A O 1
ATOM 852 N N . GLU A 1 109 ? 10.370 8.965 -11.556 1.00 82.88 109 GLU A N 1
ATOM 853 C CA . GLU A 1 109 ? 9.007 9.484 -11.643 1.00 82.88 109 GLU A CA 1
ATOM 854 C C . GLU A 1 109 ? 8.265 8.904 -12.863 1.00 82.88 109 GLU A C 1
ATOM 856 O O . GLU A 1 109 ? 7.975 9.583 -13.848 1.00 82.88 109 GLU A O 1
ATOM 861 N N . SER A 1 110 ? 7.974 7.608 -12.798 1.00 91.25 110 SER A N 1
ATOM 862 C CA . SER A 1 110 ? 7.162 6.879 -13.776 1.00 91.25 110 SER A CA 1
ATOM 863 C C . SER A 1 110 ? 5.728 6.686 -13.271 1.00 91.25 110 SER A C 1
ATOM 865 O O . SER A 1 110 ? 5.440 6.880 -12.088 1.00 91.25 110 SER A O 1
ATOM 867 N N . TRP A 1 111 ? 4.796 6.315 -14.152 1.00 92.38 111 TRP A N 1
ATOM 868 C CA . TRP A 1 111 ? 3.428 6.024 -13.710 1.00 92.38 111 TRP A CA 1
ATOM 869 C C . TRP A 1 111 ? 3.377 4.712 -12.909 1.00 92.38 111 TRP A C 1
ATOM 871 O O . TRP A 1 111 ? 2.596 4.608 -11.965 1.00 92.38 111 TRP A O 1
ATOM 881 N N . GLU A 1 112 ? 4.251 3.751 -13.225 1.00 91.56 112 GLU A N 1
ATOM 882 C CA . GLU A 1 112 ? 4.389 2.476 -12.519 1.00 91.56 112 GLU A CA 1
ATOM 883 C C . GLU A 1 112 ? 4.832 2.688 -11.066 1.00 91.56 112 GLU A C 1
ATOM 885 O O . GLU A 1 112 ? 4.237 2.144 -10.138 1.00 91.56 112 GLU A O 1
ATOM 890 N N . THR A 1 113 ? 5.859 3.515 -10.849 1.00 93.56 113 THR A N 1
ATOM 891 C CA . THR A 1 113 ? 6.369 3.819 -9.501 1.00 93.56 113 THR A CA 1
ATOM 892 C C . THR A 1 113 ? 5.356 4.596 -8.669 1.00 93.56 113 THR A C 1
ATOM 894 O O . THR A 1 113 ? 5.186 4.277 -7.492 1.00 93.56 113 THR A O 1
ATOM 897 N N . LYS A 1 114 ? 4.621 5.541 -9.274 1.00 93.75 114 LYS A N 1
ATOM 898 C CA . LYS A 1 114 ? 3.494 6.231 -8.619 1.00 93.75 114 LYS A CA 1
ATOM 899 C C . LYS A 1 114 ? 2.402 5.251 -8.198 1.00 93.75 114 LYS A C 1
ATOM 901 O O . LYS A 1 114 ? 1.997 5.263 -7.042 1.00 93.75 114 LYS A O 1
ATOM 906 N N . MET A 1 115 ? 2.009 4.335 -9.085 1.00 95.06 115 MET A N 1
ATOM 907 C CA . MET A 1 115 ? 1.030 3.293 -8.765 1.00 95.06 115 MET A CA 1
ATOM 908 C C . MET A 1 115 ? 1.474 2.445 -7.563 1.00 95.06 115 MET A C 1
ATOM 910 O O . MET A 1 115 ? 0.680 2.201 -6.655 1.00 95.06 115 MET A O 1
ATOM 914 N N . TYR A 1 116 ? 2.740 2.014 -7.517 1.00 95.81 116 TYR A N 1
ATOM 915 C CA . TYR A 1 116 ? 3.258 1.254 -6.374 1.00 95.81 116 TYR A CA 1
ATOM 916 C C . TYR A 1 116 ? 3.205 2.056 -5.067 1.00 95.81 116 TYR A C 1
ATOM 918 O O . TYR A 1 116 ? 2.814 1.519 -4.029 1.00 95.81 116 TYR A O 1
ATOM 926 N N . GLN A 1 117 ? 3.559 3.342 -5.113 1.00 94.00 117 GLN A N 1
ATOM 927 C CA . GLN A 1 117 ? 3.492 4.233 -3.952 1.00 94.00 117 GLN A CA 1
ATOM 928 C C . GLN A 1 117 ? 2.052 4.436 -3.464 1.00 94.00 117 GLN A C 1
ATOM 930 O O . GLN A 1 117 ? 1.810 4.346 -2.260 1.00 94.00 117 GLN A O 1
ATOM 935 N N . ASP A 1 118 ? 1.101 4.639 -4.376 1.00 93.06 118 ASP A N 1
ATOM 936 C CA . ASP A 1 118 ? -0.316 4.840 -4.052 1.00 93.06 118 ASP A CA 1
ATOM 937 C C . ASP A 1 118 ? -0.927 3.609 -3.373 1.00 93.06 118 ASP A C 1
ATOM 939 O O . ASP A 1 118 ? -1.686 3.728 -2.405 1.00 93.06 118 ASP A O 1
ATOM 943 N N . VAL A 1 119 ? -0.566 2.409 -3.833 1.00 92.25 119 VAL A N 1
ATOM 944 C CA . VAL A 1 119 ? -1.008 1.153 -3.210 1.00 92.25 119 VAL A CA 1
ATOM 945 C C . VAL A 1 119 ? -0.421 1.002 -1.806 1.00 92.25 119 VAL A C 1
ATOM 947 O O . VAL A 1 119 ? -1.169 0.715 -0.872 1.00 92.25 119 VAL A O 1
ATOM 950 N N . ILE A 1 120 ? 0.882 1.246 -1.621 1.00 93.12 120 ILE A N 1
ATOM 951 C CA . ILE A 1 120 ? 1.514 1.206 -0.288 1.00 93.12 120 ILE A CA 1
ATOM 952 C C . ILE A 1 120 ? 0.851 2.215 0.653 1.00 93.12 120 ILE A C 1
ATOM 954 O O . ILE A 1 120 ? 0.546 1.887 1.801 1.00 93.12 120 ILE A O 1
ATOM 958 N N . GLN A 1 121 ? 0.588 3.429 0.167 1.00 91.81 121 GLN A N 1
ATOM 959 C CA . GLN A 1 121 ? -0.083 4.458 0.953 1.00 91.81 121 GLN A CA 1
ATOM 960 C C . GLN A 1 121 ? -1.508 4.040 1.325 1.00 91.81 121 GLN A C 1
ATOM 962 O O . GLN A 1 121 ? -1.932 4.249 2.459 1.00 91.81 121 GLN A O 1
ATOM 967 N N . SER A 1 122 ? -2.236 3.409 0.403 1.00 90.19 122 SER A N 1
ATOM 968 C CA . SER A 1 122 ? -3.588 2.904 0.657 1.00 90.19 122 SER A CA 1
ATOM 969 C C . SER A 1 122 ? -3.599 1.809 1.727 1.00 90.19 122 SER A C 1
ATOM 971 O O . SER A 1 122 ? -4.463 1.828 2.601 1.00 90.19 122 SER A O 1
ATOM 973 N N . LEU A 1 123 ? -2.619 0.898 1.715 1.00 87.38 123 LEU A N 1
ATOM 9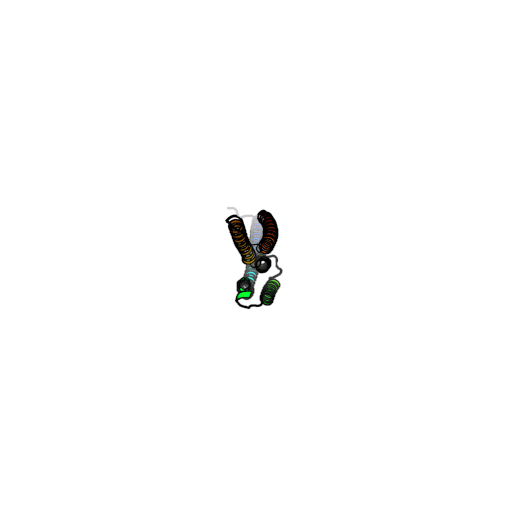74 C CA . LEU A 1 123 ? -2.469 -0.137 2.746 1.00 87.38 123 LEU A CA 1
ATOM 975 C C . LEU A 1 123 ? -2.116 0.460 4.112 1.00 87.38 123 LEU A C 1
ATOM 977 O O . LEU A 1 123 ? -2.686 0.054 5.122 1.00 87.38 123 LEU A O 1
ATOM 981 N N . SER A 1 124 ? -1.237 1.463 4.147 1.00 92.12 124 SER A N 1
ATOM 982 C CA . SER A 1 124 ? -0.920 2.194 5.380 1.00 92.12 124 SER A CA 1
ATOM 983 C C . SER A 1 124 ? -2.144 2.938 5.930 1.00 92.12 124 SER A C 1
ATOM 985 O O . SER A 1 124 ? -2.434 2.865 7.122 1.00 92.12 124 SER A O 1
ATOM 987 N N . ASN A 1 125 ? -2.926 3.589 5.065 1.00 86.12 125 ASN A N 1
ATOM 988 C CA . ASN A 1 125 ? -4.170 4.245 5.467 1.00 86.12 125 ASN A CA 1
ATOM 989 C C . ASN A 1 125 ? -5.197 3.235 5.998 1.00 86.12 125 ASN A C 1
ATOM 991 O O . ASN A 1 125 ? -5.894 3.524 6.968 1.00 86.12 125 ASN A O 1
ATOM 995 N N . LEU A 1 126 ? -5.279 2.049 5.386 1.00 88.25 126 LEU A N 1
ATOM 996 C CA . LEU A 1 126 ? -6.144 0.971 5.858 1.00 88.25 126 LEU A CA 1
ATOM 997 C C . LEU A 1 126 ? -5.708 0.469 7.239 1.00 88.25 126 LEU A C 1
ATOM 999 O O . LEU A 1 126 ? -6.559 0.311 8.107 1.00 88.25 126 LEU A O 1
ATOM 1003 N N . GLN A 1 127 ? -4.405 0.287 7.470 1.00 90.50 127 GLN A N 1
ATOM 1004 C CA . GLN A 1 127 ? -3.863 -0.056 8.789 1.00 90.50 127 GLN A CA 1
ATOM 1005 C C . GLN A 1 127 ? -4.316 0.949 9.856 1.00 90.50 127 GLN A C 1
ATOM 1007 O O . GLN A 1 127 ? -4.860 0.558 10.887 1.00 90.50 127 GLN A O 1
ATOM 1012 N N . LEU A 1 128 ? -4.141 2.248 9.586 1.00 89.19 128 LEU A N 1
ATOM 1013 C CA . LEU A 1 128 ? -4.568 3.314 10.493 1.00 89.19 128 LEU A CA 1
ATOM 1014 C C . LEU A 1 128 ? -6.080 3.283 10.729 1.00 89.19 128 LEU A C 1
ATOM 1016 O O . LEU A 1 128 ? -6.524 3.407 11.865 1.00 89.19 128 LEU A O 1
ATOM 1020 N N . ALA A 1 129 ? -6.876 3.078 9.678 1.00 81.19 129 ALA A N 1
ATOM 1021 C CA . ALA A 1 129 ? -8.326 2.983 9.801 1.00 81.19 129 ALA A CA 1
ATOM 1022 C C . ALA A 1 129 ? -8.761 1.795 10.675 1.00 81.19 129 ALA A C 1
ATOM 1024 O O . ALA A 1 129 ? -9.670 1.947 11.489 1.00 81.19 129 ALA A O 1
ATOM 1025 N N . LEU A 1 130 ? -8.104 0.638 10.543 1.00 84.75 130 LEU A N 1
ATOM 1026 C CA . LEU A 1 130 ? -8.379 -0.541 11.367 1.00 84.75 130 LEU A CA 1
ATOM 1027 C C . LEU A 1 130 ? -7.958 -0.333 12.827 1.00 84.75 130 LEU A C 1
ATOM 1029 O O . LEU A 1 130 ? -8.711 -0.697 13.728 1.00 84.75 130 LEU A O 1
ATOM 1033 N N . ASN A 1 131 ? -6.808 0.298 13.074 1.00 86.88 131 ASN A N 1
ATOM 1034 C CA . ASN A 1 131 ? -6.382 0.649 14.432 1.00 86.88 131 ASN A CA 1
ATOM 1035 C C . ASN A 1 131 ? -7.357 1.636 15.081 1.00 86.88 131 ASN A C 1
ATOM 1037 O O . ASN A 1 131 ? -7.861 1.361 16.166 1.00 86.88 131 ASN A O 1
ATOM 1041 N N . ASN A 1 132 ? -7.734 2.704 14.372 1.00 84.06 132 ASN A N 1
ATOM 1042 C CA . ASN A 1 132 ? -8.747 3.652 14.839 1.00 84.06 132 ASN A CA 1
ATOM 1043 C C . ASN A 1 132 ? -10.088 2.955 15.104 1.00 84.06 132 ASN A C 1
ATOM 1045 O O . ASN A 1 132 ? -10.785 3.287 16.055 1.00 84.06 132 ASN A O 1
ATOM 1049 N N . GLN A 1 133 ? -10.475 1.977 14.280 1.00 82.06 133 GLN A N 1
ATOM 1050 C CA . GLN A 1 133 ? -11.689 1.195 14.509 1.00 82.06 133 GLN A CA 1
ATOM 1051 C C . GLN A 1 133 ? -11.609 0.384 15.811 1.00 82.06 133 GLN A C 1
ATOM 1053 O O . GLN A 1 133 ? -12.612 0.286 16.519 1.00 82.06 133 GLN A O 1
ATOM 1058 N N . ILE A 1 134 ? -10.450 -0.202 16.126 1.00 85.62 134 ILE A N 1
ATOM 1059 C CA . ILE A 1 134 ? -10.231 -0.929 17.383 1.00 85.62 134 ILE A CA 1
ATOM 1060 C C . ILE A 1 134 ? -10.266 0.032 18.566 1.00 85.62 134 ILE A C 1
ATOM 1062 O O . ILE A 1 134 ? -11.006 -0.233 19.509 1.00 85.62 134 ILE A O 1
ATOM 1066 N N . GLU A 1 135 ? -9.542 1.149 18.495 1.00 86.06 135 GLU A N 1
ATOM 1067 C CA . GLU A 1 135 ? -9.543 2.189 19.531 1.00 86.06 135 GLU A CA 1
ATOM 1068 C C . GLU A 1 135 ? -10.964 2.693 19.788 1.00 86.06 135 GLU A C 1
ATOM 1070 O O . GLU A 1 135 ? -11.434 2.654 20.918 1.00 86.06 135 GLU A O 1
ATOM 1075 N N . LEU A 1 136 ? -11.718 3.028 18.738 1.00 79.06 136 LEU A N 1
ATOM 1076 C CA . LEU A 1 136 ? -13.118 3.434 18.868 1.00 79.06 136 LEU A CA 1
ATOM 1077 C C . LEU A 1 136 ? -13.991 2.326 19.466 1.00 79.06 136 LEU A C 1
ATOM 1079 O O . LEU A 1 136 ? -14.888 2.612 20.255 1.00 79.06 136 LEU A O 1
ATOM 1083 N N . ARG A 1 137 ? -13.762 1.054 19.116 1.00 79.44 137 ARG A N 1
ATOM 1084 C CA . ARG A 1 137 ? -14.488 -0.082 19.712 1.00 79.44 137 ARG A CA 1
ATOM 1085 C C . ARG A 1 137 ? -14.150 -0.253 21.197 1.00 79.44 137 ARG A C 1
ATOM 1087 O O . ARG A 1 137 ? -15.016 -0.671 21.960 1.00 79.44 137 ARG A O 1
ATOM 1094 N N . GLU A 1 138 ? -12.924 0.057 21.604 1.00 82.50 138 GLU A N 1
ATOM 1095 C CA . GLU A 1 138 ? -12.490 0.051 23.004 1.00 82.50 138 GLU A CA 1
ATOM 1096 C C . GLU A 1 138 ? -13.042 1.242 23.790 1.00 82.50 138 GLU A C 1
ATOM 1098 O O . GLU A 1 138 ? -13.571 1.051 24.883 1.00 82.50 138 GLU A O 1
ATOM 1103 N N . GLU A 1 139 ? -12.969 2.447 23.224 1.00 76.25 139 GLU A N 1
ATOM 1104 C CA . GLU A 1 139 ? -13.460 3.694 23.818 1.00 76.25 139 GLU A CA 1
ATOM 1105 C C . GLU A 1 139 ? -14.979 3.711 23.956 1.00 76.25 139 GLU A C 1
ATOM 1107 O O . GLU A 1 139 ? -15.509 4.141 24.981 1.00 76.25 139 GLU A O 1
ATOM 1112 N N . MET A 1 140 ? -15.697 3.193 22.954 1.00 65.31 140 MET A N 1
ATOM 1113 C CA . MET A 1 140 ? -17.139 2.977 23.076 1.00 65.31 140 MET A CA 1
ATOM 1114 C C . MET A 1 140 ? -17.466 1.951 24.165 1.00 65.31 140 MET A C 1
ATOM 1116 O O . MET A 1 140 ? -18.611 1.909 24.626 1.00 65.31 140 MET A O 1
ATOM 1120 N N . GLY A 1 141 ? -16.484 1.138 24.579 1.00 61.06 141 GLY A N 1
ATOM 1121 C CA . GLY A 1 141 ? -16.675 -0.011 25.447 1.00 61.06 141 GLY A CA 1
ATOM 1122 C C . GLY A 1 141 ? -17.822 -0.881 24.944 1.00 61.06 141 GLY A C 1
ATOM 1123 O O . GLY A 1 141 ? -18.315 -0.745 23.823 1.00 61.06 141 GLY A O 1
ATOM 1124 N N . ASP A 1 142 ? -18.342 -1.753 25.796 1.00 55.75 142 ASP A N 1
ATOM 1125 C CA . ASP A 1 142 ? -19.703 -2.222 25.592 1.00 55.75 142 ASP A CA 1
ATOM 1126 C C . ASP A 1 142 ? -20.637 -0.992 25.638 1.00 55.75 142 ASP A C 1
ATOM 1128 O O . ASP A 1 142 ? -21.119 -0.612 26.707 1.00 55.75 142 ASP A O 1
ATOM 1132 N N . ALA A 1 143 ? -20.960 -0.379 24.497 1.00 51.62 143 ALA A N 1
ATOM 1133 C CA . ALA A 1 143 ? -22.124 0.505 24.377 1.00 51.62 143 ALA A CA 1
ATOM 1134 C C . ALA A 1 143 ? -23.399 -0.244 24.838 1.00 51.62 143 ALA A C 1
ATOM 1136 O O . ALA A 1 143 ? -24.347 0.351 25.353 1.00 51.62 143 ALA A O 1
ATOM 1137 N N . ASN A 1 144 ? -23.355 -1.580 24.769 1.00 54.69 144 ASN A N 1
ATOM 1138 C CA . ASN A 1 144 ? -24.275 -2.503 25.424 1.00 54.69 144 ASN A CA 1
ATOM 1139 C C . ASN A 1 144 ? -24.262 -2.433 26.961 1.00 54.69 144 ASN A C 1
ATOM 1141 O O . ASN A 1 144 ? -25.311 -2.639 27.548 1.00 54.69 144 ASN A O 1
ATOM 1145 N N . SER A 1 145 ? -23.153 -2.111 27.628 1.00 57.41 145 SER A N 1
ATOM 1146 C CA . SER A 1 145 ? -23.049 -2.011 29.093 1.00 57.41 145 SER A CA 1
ATOM 1147 C C . SER A 1 145 ? -23.634 -0.703 29.610 1.00 57.41 145 SER A C 1
ATOM 1149 O O . SER A 1 145 ? -24.285 -0.698 30.648 1.00 57.41 145 SER A O 1
ATOM 1151 N N . ALA A 1 146 ? -23.474 0.405 28.878 1.00 56.66 146 ALA A N 1
ATOM 1152 C CA . ALA A 1 146 ? -24.157 1.657 29.198 1.00 56.66 146 ALA A CA 1
ATOM 1153 C C . ALA A 1 146 ? -25.671 1.525 28.957 1.00 56.66 146 ALA A C 1
ATOM 1155 O O . ALA A 1 146 ? -26.472 1.948 29.791 1.00 56.66 146 ALA A O 1
ATOM 1156 N N . GLY A 1 147 ? -26.064 0.862 27.860 1.00 60.34 147 GLY A N 1
ATOM 1157 C CA . GLY A 1 147 ? -27.452 0.476 27.597 1.00 60.34 147 GLY A CA 1
ATOM 1158 C C . GLY A 1 147 ? -28.022 -0.474 28.657 1.00 60.34 147 GLY A C 1
ATOM 1159 O O . GLY A 1 147 ? -29.125 -0.242 29.140 1.00 60.34 147 GLY A O 1
ATOM 1160 N N . GLN A 1 148 ? -27.263 -1.488 29.082 1.00 64.19 148 GLN A N 1
ATOM 1161 C CA . GLN A 1 148 ? -27.646 -2.421 30.148 1.00 64.19 148 GLN A CA 1
ATOM 1162 C C . GLN A 1 148 ? -27.775 -1.719 31.495 1.00 64.19 148 GLN A C 1
ATOM 1164 O O . GLN A 1 148 ? -28.799 -1.885 32.140 1.00 64.19 148 GLN A O 1
ATOM 1169 N N . LYS A 1 149 ? -26.818 -0.869 31.887 1.00 65.19 149 LYS A N 1
ATOM 1170 C CA . LYS A 1 149 ? -26.907 -0.076 33.125 1.00 65.19 149 LYS A CA 1
ATOM 1171 C C . LYS A 1 149 ? -28.117 0.853 33.122 1.00 65.19 149 LYS A C 1
ATOM 1173 O O . LYS A 1 149 ? -28.784 1.004 34.142 1.00 65.19 149 LYS A O 1
ATOM 1178 N N . LEU A 1 150 ? -28.442 1.447 31.971 1.00 69.25 150 LEU A N 1
ATOM 1179 C CA . LEU A 1 150 ? -29.659 2.241 31.811 1.00 69.25 150 LEU A CA 1
ATOM 1180 C C . LEU A 1 150 ? -30.918 1.369 31.950 1.00 69.25 150 LEU A C 1
ATOM 1182 O O . LEU A 1 150 ? -31.862 1.768 32.629 1.00 69.25 150 LEU A O 1
ATOM 1186 N N . GLN A 1 151 ? -30.928 0.181 31.343 1.00 70.12 151 GLN A N 1
ATOM 1187 C CA . GLN A 1 151 ? -32.028 -0.782 31.437 1.00 70.12 151 GLN A CA 1
ATOM 1188 C C . GLN A 1 151 ? -32.228 -1.280 32.881 1.00 70.12 151 GLN A C 1
ATOM 1190 O O . GLN A 1 151 ? -33.362 -1.357 33.353 1.00 70.12 151 GLN A O 1
ATOM 1195 N N . GLU A 1 152 ? -31.136 -1.565 33.593 1.00 75.69 152 GLU A N 1
ATOM 1196 C CA . GLU A 1 152 ? -31.112 -1.954 35.006 1.00 75.69 152 GLU A CA 1
ATOM 1197 C C . GLU A 1 152 ? -31.646 -0.824 35.894 1.00 75.69 152 GLU A C 1
ATOM 1199 O O . GLU A 1 152 ? -32.554 -1.057 36.690 1.00 75.69 152 GLU A O 1
ATOM 1204 N N . CYS A 1 153 ? -31.194 0.418 35.682 1.00 73.62 153 CYS A N 1
ATOM 1205 C CA . CYS A 1 153 ? -31.711 1.591 36.398 1.00 73.62 153 CYS A CA 1
ATOM 1206 C C . CYS A 1 153 ? -33.216 1.811 36.166 1.00 73.62 153 CYS A C 1
ATOM 1208 O O . CYS A 1 153 ? -33.949 2.159 37.094 1.00 73.62 153 CYS A O 1
ATOM 1210 N N . ILE A 1 154 ? -33.700 1.608 34.935 1.00 73.62 154 ILE A N 1
ATOM 1211 C CA . ILE A 1 154 ? -35.130 1.705 34.601 1.00 73.62 154 ILE A CA 1
ATOM 1212 C C . ILE A 1 154 ? -35.930 0.622 35.340 1.00 73.62 154 ILE A C 1
ATOM 1214 O O . ILE A 1 154 ? -36.957 0.931 35.950 1.00 73.62 154 ILE A O 1
ATOM 1218 N N . ALA A 1 155 ? -35.450 -0.624 35.325 1.00 81.94 155 ALA A N 1
ATOM 1219 C CA . ALA A 1 155 ? -36.104 -1.741 36.003 1.00 81.94 155 ALA A CA 1
ATOM 1220 C C . ALA A 1 155 ? -36.133 -1.560 37.532 1.00 81.94 155 ALA A C 1
ATOM 1222 O O . ALA A 1 155 ? -37.141 -1.857 38.180 1.00 81.94 155 ALA A O 1
ATOM 1223 N N . GLU A 1 156 ? -35.056 -1.034 38.117 1.00 80.88 156 GLU A N 1
ATOM 1224 C CA . GLU A 1 156 ? -34.971 -0.769 39.553 1.00 80.88 156 GLU A CA 1
ATOM 1225 C C . GLU A 1 156 ? -35.903 0.370 39.987 1.00 80.88 156 GLU A C 1
ATOM 1227 O O . GLU A 1 156 ? -36.634 0.222 40.972 1.00 80.88 156 GLU A O 1
ATOM 1232 N N . ARG A 1 157 ? -35.989 1.455 39.205 1.00 81.81 157 ARG A N 1
ATOM 1233 C CA . ARG A 1 157 ? -36.987 2.518 39.413 1.00 81.81 157 ARG A CA 1
ATOM 1234 C C . ARG A 1 157 ? -38.409 1.952 39.436 1.00 81.81 157 ARG A C 1
ATOM 1236 O O . ARG A 1 157 ? -39.173 2.278 40.344 1.00 81.81 157 ARG A O 1
ATOM 1243 N N . ASP A 1 158 ? -38.772 1.110 38.469 1.00 81.31 158 ASP A N 1
ATOM 1244 C CA . ASP A 1 158 ? -40.130 0.551 38.377 1.00 81.31 158 ASP A CA 1
ATOM 1245 C C . ASP A 1 158 ? -40.462 -0.358 39.561 1.00 81.31 158 ASP A C 1
ATOM 1247 O O . ASP A 1 158 ? -41.571 -0.308 40.110 1.00 81.31 158 ASP A O 1
ATOM 1251 N N . ARG A 1 159 ? -39.477 -1.131 40.026 1.00 85.38 159 ARG A N 1
ATOM 1252 C CA . ARG A 1 159 ? -39.603 -1.947 41.236 1.00 85.38 159 ARG A CA 1
ATOM 1253 C C . ARG A 1 159 ? -39.824 -1.086 42.480 1.00 85.38 159 ARG A C 1
ATOM 1255 O O . ARG A 1 159 ? -40.750 -1.366 43.244 1.00 85.38 159 ARG A O 1
ATOM 1262 N N . LEU A 1 160 ? -39.014 -0.045 42.683 1.00 78.06 160 LEU A N 1
ATOM 1263 C CA . LEU A 1 160 ? -39.131 0.855 43.837 1.00 78.06 160 LEU A CA 1
ATOM 1264 C C . LEU A 1 160 ? -40.455 1.632 43.812 1.00 78.06 160 LEU A C 1
ATOM 1266 O O . LEU A 1 160 ? -41.130 1.716 44.836 1.00 78.06 160 LEU A O 1
ATOM 1270 N N . GLN A 1 161 ? -40.882 2.121 42.645 1.00 74.38 161 GLN A N 1
ATOM 1271 C CA . GLN A 1 161 ? -42.171 2.798 42.481 1.00 74.38 161 GLN A CA 1
ATOM 1272 C C . GLN A 1 161 ? -43.344 1.870 42.822 1.00 74.38 161 GLN A C 1
ATOM 1274 O O . GLN A 1 161 ? -44.281 2.274 43.511 1.00 74.38 161 GLN A O 1
ATOM 1279 N N . THR A 1 162 ? -43.280 0.609 42.389 1.00 82.75 162 THR A N 1
ATOM 1280 C CA . THR A 1 162 ? -44.300 -0.399 42.713 1.00 82.75 162 THR A CA 1
ATOM 1281 C C . THR A 1 162 ? -44.349 -0.680 44.217 1.00 82.75 162 THR A C 1
ATOM 1283 O O . THR A 1 162 ? -45.435 -0.761 44.790 1.00 82.75 162 THR A O 1
ATOM 1286 N N . GLN A 1 163 ? -43.191 -0.770 44.883 1.00 76.81 163 GLN A N 1
ATOM 1287 C CA . GLN A 1 163 ? -43.112 -0.951 46.338 1.00 76.81 163 GLN A CA 1
ATOM 1288 C C . GLN A 1 163 ? -43.666 0.250 47.111 1.00 76.81 163 GLN A C 1
ATOM 1290 O O . GLN A 1 163 ? -44.409 0.059 48.072 1.00 76.81 163 GLN A O 1
ATOM 1295 N N . VAL A 1 164 ? -43.358 1.478 46.680 1.00 76.31 164 VAL A N 1
ATOM 1296 C CA . VAL A 1 164 ? -43.910 2.702 47.282 1.00 76.31 164 VAL A CA 1
ATOM 1297 C C . VAL A 1 164 ? -45.430 2.735 47.133 1.00 76.31 164 VAL A C 1
ATOM 1299 O O . VAL A 1 164 ? -46.128 2.949 48.121 1.00 76.31 164 VAL A O 1
ATOM 1302 N N . ASN A 1 165 ? -45.952 2.441 45.940 1.00 78.62 165 ASN A N 1
ATOM 1303 C CA . ASN A 1 165 ? -47.394 2.415 45.694 1.00 78.62 165 ASN A CA 1
ATOM 1304 C C . ASN A 1 165 ? -48.104 1.354 46.556 1.00 78.62 165 ASN A C 1
ATOM 1306 O O . ASN A 1 165 ? -49.165 1.627 47.112 1.00 78.62 165 ASN A O 1
ATOM 1310 N N . LEU A 1 166 ? -47.510 0.165 46.717 1.00 78.69 166 LEU A N 1
ATOM 1311 C CA . LEU A 1 166 ? -48.026 -0.892 47.597 1.00 78.69 166 LEU A CA 1
ATOM 1312 C C . LEU A 1 166 ? -48.021 -0.478 49.073 1.00 78.69 166 LEU A C 1
ATOM 1314 O O . LEU A 1 166 ? -49.003 -0.715 49.772 1.00 78.69 166 LEU A O 1
ATOM 1318 N N . LEU A 1 167 ? -46.949 0.159 49.550 1.00 72.75 167 LEU A N 1
ATOM 1319 C CA . LEU A 1 167 ? -46.847 0.629 50.936 1.00 72.75 167 LEU A CA 1
ATOM 1320 C C . LEU A 1 167 ? -47.798 1.800 51.226 1.00 72.75 167 LEU A C 1
ATOM 1322 O O . LEU A 1 167 ? -48.359 1.868 52.317 1.00 72.75 167 LEU A O 1
ATOM 1326 N N . GLN A 1 168 ? -48.022 2.689 50.256 1.00 71.19 168 GLN A N 1
ATOM 1327 C CA . GLN A 1 168 ? -49.006 3.773 50.355 1.00 71.19 168 GLN A CA 1
ATOM 1328 C C . GLN A 1 168 ? -50.454 3.256 50.275 1.00 71.19 168 GLN A C 1
ATOM 1330 O O . GLN A 1 168 ? -51.337 3.759 50.971 1.00 71.19 168 GLN A O 1
ATOM 1335 N N . ALA A 1 169 ? -50.715 2.220 49.476 1.00 69.44 169 ALA A N 1
ATOM 1336 C CA . ALA A 1 169 ? -52.008 1.534 49.454 1.00 69.44 169 ALA A CA 1
ATOM 1337 C C . ALA A 1 169 ? -52.271 0.776 50.771 1.00 69.44 169 ALA A C 1
ATOM 1339 O O . ALA A 1 169 ? -53.373 0.832 51.313 1.00 69.44 169 ALA A O 1
ATOM 1340 N N . ALA A 1 170 ? -51.244 0.133 51.335 1.00 63.34 170 ALA A N 1
ATOM 1341 C CA . ALA A 1 170 ? -51.324 -0.552 52.624 1.00 63.34 170 ALA A CA 1
ATOM 1342 C C . ALA A 1 170 ? -51.485 0.416 53.812 1.00 63.34 170 ALA A C 1
ATOM 1344 O O . ALA A 1 170 ? -52.090 0.050 54.814 1.00 63.34 170 ALA A O 1
ATOM 1345 N N . SER A 1 171 ? -50.986 1.655 53.713 1.00 56.16 171 SER A N 1
ATOM 1346 C CA . SER A 1 171 ? -51.170 2.678 54.753 1.00 56.16 171 SER A CA 1
ATOM 1347 C C . SER A 1 171 ? -52.490 3.453 54.641 1.00 56.16 171 SER A C 1
ATOM 1349 O O . SER A 1 171 ? -52.940 4.023 55.634 1.00 56.16 171 SER A O 1
ATOM 1351 N N . SER A 1 172 ? -53.135 3.458 53.468 1.00 55.09 172 SER A N 1
ATOM 1352 C CA . SER A 1 172 ? -54.442 4.101 53.236 1.00 55.09 172 SER A CA 1
ATOM 1353 C C . SER A 1 172 ? -55.638 3.157 53.438 1.00 55.09 172 SER A C 1
ATOM 1355 O O . SER A 1 172 ? -56.752 3.623 53.681 1.00 55.09 172 SER A O 1
ATOM 1357 N N . GLY A 1 173 ? -55.414 1.840 53.416 1.00 50.62 173 GLY A N 1
ATOM 1358 C CA . GLY A 1 173 ? -56.421 0.803 53.650 1.00 50.62 173 GLY A CA 1
ATOM 1359 C C . GLY A 1 173 ? -56.364 0.173 55.045 1.00 50.62 173 GLY A C 1
ATOM 1360 O O . GLY A 1 173 ? -56.087 -1.011 55.161 1.00 50.62 173 GLY A O 1
ATOM 1361 N N . GLY A 1 174 ? -56.687 0.935 56.093 1.00 44.50 174 GLY A N 1
ATOM 1362 C CA . GLY A 1 174 ? -57.162 0.378 57.368 1.00 44.50 174 GLY A CA 1
ATOM 1363 C C . GLY A 1 174 ? -56.114 0.039 58.441 1.00 44.50 174 GLY A C 1
ATOM 1364 O O . GLY A 1 174 ? -55.392 -0.941 58.352 1.00 44.50 174 GLY A O 1
ATOM 1365 N N . GLY A 1 175 ? -56.180 0.785 59.550 1.00 44.09 175 GLY A N 1
ATOM 1366 C CA . GLY A 1 175 ? -55.937 0.251 60.895 1.00 44.09 175 GLY A CA 1
ATOM 1367 C C . GLY A 1 175 ? -54.490 0.211 61.399 1.00 44.09 175 GLY A C 1
ATOM 1368 O O . GLY A 1 175 ? -53.774 -0.755 61.190 1.00 44.09 175 GLY A O 1
ATOM 1369 N N . GLY A 1 176 ? -54.127 1.239 62.174 1.00 47.84 176 GLY A N 1
ATOM 1370 C CA . GLY A 1 176 ? -53.252 1.183 63.357 1.00 47.84 176 GLY A CA 1
ATOM 1371 C C . GLY A 1 176 ? -52.075 0.197 63.370 1.00 47.84 176 GLY A C 1
ATOM 1372 O O . GLY A 1 176 ? -52.217 -0.941 63.798 1.00 47.84 176 GLY A O 1
ATOM 1373 N N . GLY A 1 177 ? -50.875 0.690 63.064 1.00 42.88 177 GLY A N 1
ATOM 1374 C CA . GLY A 1 177 ? -49.626 -0.030 63.320 1.00 42.88 177 GLY A CA 1
ATOM 1375 C C . GLY A 1 177 ? -48.405 0.852 63.074 1.00 42.88 177 GLY A C 1
ATOM 1376 O O . GLY A 1 177 ? -47.887 0.916 61.963 1.00 42.88 177 GLY A O 1
ATOM 1377 N N . GLY A 1 178 ? -47.963 1.576 64.105 1.00 45.34 178 GLY A N 1
ATOM 1378 C CA . GLY A 1 178 ? -46.757 2.404 64.064 1.00 45.34 178 GLY A CA 1
ATOM 1379 C C . GLY A 1 178 ? -45.508 1.545 63.865 1.00 45.34 178 GLY A C 1
ATOM 1380 O O . GLY A 1 178 ? -45.136 0.781 64.747 1.00 45.34 178 GLY A O 1
ATOM 1381 N N . GLY A 1 179 ? -44.870 1.664 62.700 1.00 48.19 179 GLY A N 1
ATOM 1382 C CA . GLY A 1 179 ? -43.619 0.961 62.387 1.00 48.19 179 GLY A CA 1
ATOM 1383 C C . GLY A 1 179 ? -43.111 1.137 60.949 1.00 48.19 179 GLY A C 1
ATOM 1384 O O . GLY A 1 179 ? -41.917 1.004 60.706 1.00 48.19 179 GLY A O 1
ATOM 1385 N N . GLY A 1 180 ? -43.979 1.494 59.992 1.00 48.88 180 GLY A N 1
ATOM 1386 C CA . GLY A 1 180 ? -43.622 1.562 58.562 1.00 48.88 180 GLY A CA 1
ATOM 1387 C C . GLY A 1 180 ? -42.993 2.871 58.052 1.00 48.88 180 GLY A C 1
ATOM 1388 O O . GLY A 1 180 ? -42.432 2.882 56.959 1.00 48.88 180 GLY A O 1
ATOM 1389 N N . GLY A 1 181 ? -43.050 3.972 58.811 1.00 55.56 181 GLY A N 1
ATOM 1390 C CA . GLY A 1 181 ? -42.666 5.307 58.315 1.00 55.56 181 GLY A CA 1
ATOM 1391 C C . GLY A 1 181 ? -41.181 5.465 57.960 1.00 55.56 181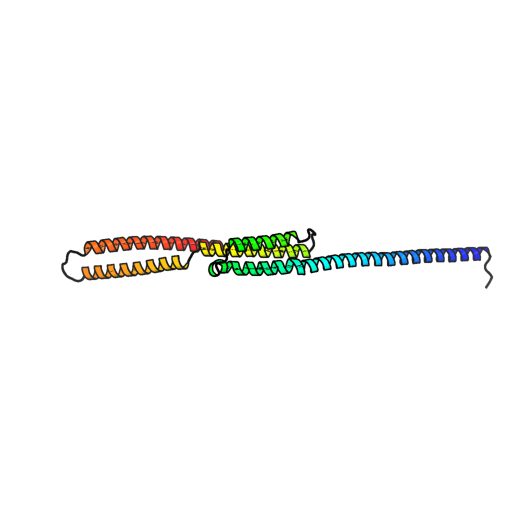 GLY A C 1
ATOM 1392 O O . GLY A 1 181 ? -40.852 6.135 56.984 1.00 55.56 181 GLY A O 1
ATOM 1393 N N . ALA A 1 182 ? -40.284 4.803 58.697 1.00 57.56 182 ALA A N 1
ATOM 1394 C CA . ALA A 1 182 ? -38.844 4.860 58.430 1.00 57.56 182 ALA A CA 1
ATOM 1395 C C . ALA A 1 182 ? -38.459 4.132 57.127 1.00 57.56 182 ALA A C 1
ATOM 1397 O O . ALA A 1 182 ? -37.615 4.619 56.378 1.00 57.56 182 ALA A O 1
ATOM 1398 N N . ASN A 1 183 ? -39.127 3.015 56.812 1.00 61.50 183 ASN A N 1
ATOM 1399 C CA . ASN A 1 183 ? -38.889 2.268 55.573 1.00 61.50 183 ASN A CA 1
ATOM 1400 C C . ASN A 1 183 ? -39.412 3.019 54.344 1.00 61.50 183 ASN A C 1
ATOM 1402 O O . ASN A 1 183 ? -38.739 3.042 53.317 1.00 61.50 183 ASN A O 1
ATOM 1406 N N . VAL A 1 184 ? -40.567 3.682 54.455 1.00 65.19 184 VAL A N 1
ATOM 1407 C CA . VAL A 1 184 ? -41.117 4.508 53.366 1.00 65.19 184 VAL A CA 1
ATOM 1408 C C . VAL A 1 184 ? -40.222 5.719 53.091 1.00 65.19 184 VAL A C 1
ATOM 1410 O O . VAL A 1 184 ? -39.897 5.977 51.937 1.00 65.19 184 VAL A O 1
ATOM 1413 N N . ALA A 1 185 ? -39.734 6.402 54.132 1.00 72.06 185 ALA A N 1
ATOM 1414 C CA . ALA A 1 185 ? -38.821 7.535 53.969 1.00 72.06 185 ALA A CA 1
ATOM 1415 C C . ALA A 1 185 ? -37.482 7.134 53.317 1.00 72.06 185 ALA A C 1
ATOM 1417 O O . ALA A 1 185 ? -36.953 7.867 52.479 1.00 72.06 185 ALA A O 1
ATOM 1418 N N . GLN A 1 186 ? -36.944 5.958 53.663 1.00 73.69 186 GLN A N 1
ATOM 1419 C CA . GLN A 1 186 ? -35.733 5.416 53.036 1.00 73.69 186 GLN A CA 1
ATOM 1420 C C . GLN A 1 186 ? -35.971 5.081 51.552 1.00 73.69 186 GLN A C 1
ATOM 1422 O O . GLN A 1 186 ? -35.156 5.432 50.701 1.00 73.69 186 GLN A O 1
ATOM 1427 N N . LEU A 1 187 ? -37.110 4.459 51.229 1.00 68.19 187 LEU A N 1
ATOM 1428 C CA . LEU A 1 187 ? -37.522 4.147 49.856 1.00 68.19 187 LEU A CA 1
ATOM 1429 C C . LEU A 1 187 ? -37.728 5.409 49.007 1.00 68.19 187 LEU A C 1
ATOM 1431 O O . LEU A 1 187 ? -37.249 5.466 47.878 1.00 68.19 187 LEU A O 1
ATOM 1435 N N . GLU A 1 188 ? -38.366 6.445 49.552 1.00 73.06 188 GLU A N 1
ATOM 1436 C CA . GLU A 1 188 ? -38.531 7.739 48.876 1.00 73.06 188 GLU A CA 1
ATOM 1437 C C . GLU A 1 188 ? -37.193 8.441 48.621 1.00 73.06 188 GLU A C 1
ATOM 1439 O O . GLU A 1 188 ? -37.007 9.070 47.574 1.00 73.06 188 GLU A O 1
ATOM 1444 N N . LYS A 1 189 ? -36.245 8.327 49.560 1.00 82.50 189 LYS A N 1
ATOM 1445 C CA . LYS A 1 189 ? -34.888 8.854 49.389 1.00 82.50 189 LYS A CA 1
ATOM 1446 C C . LYS A 1 189 ? -34.154 8.124 48.261 1.00 82.50 189 LYS A C 1
ATOM 1448 O O . LYS A 1 189 ? -33.642 8.791 47.364 1.00 82.50 189 LYS A O 1
ATOM 1453 N N . ASN A 1 190 ? -34.180 6.792 48.263 1.00 74.12 190 ASN A N 1
ATOM 1454 C CA . ASN A 1 190 ? -33.560 5.978 47.216 1.00 74.12 190 ASN A CA 1
ATOM 1455 C C . ASN A 1 190 ? -34.199 6.255 45.843 1.00 74.12 190 ASN A C 1
ATOM 1457 O O . ASN A 1 190 ? -33.494 6.404 44.852 1.00 74.12 190 ASN A O 1
ATOM 1461 N N . LEU A 1 191 ? -35.524 6.424 45.781 1.00 72.69 191 LEU A N 1
ATOM 1462 C CA . LEU A 1 191 ? -36.237 6.758 44.544 1.00 72.69 191 LEU A CA 1
ATOM 1463 C C . LEU A 1 191 ? -35.833 8.142 44.007 1.00 72.69 191 LEU A C 1
ATOM 1465 O O . LEU A 1 191 ? -35.641 8.309 42.802 1.00 72.69 191 LEU A O 1
ATOM 1469 N N . LYS A 1 192 ? -35.654 9.138 44.886 1.00 81.94 192 LYS A N 1
ATOM 1470 C CA . LYS A 1 192 ? -35.130 10.460 44.496 1.00 81.94 192 LYS A CA 1
ATOM 1471 C C . LYS A 1 192 ? -33.696 10.388 43.974 1.00 81.94 192 LYS A C 1
ATOM 1473 O O . LYS A 1 192 ? -33.371 11.105 43.029 1.00 81.94 192 LYS A O 1
ATOM 1478 N N . GLU A 1 193 ? -32.857 9.557 44.579 1.00 83.00 193 GLU A N 1
ATOM 1479 C CA . GLU A 1 193 ? -31.460 9.373 44.181 1.00 83.00 193 GLU A CA 1
ATOM 1480 C C . GLU A 1 193 ? -31.360 8.697 42.807 1.00 83.00 193 GLU A C 1
ATOM 1482 O O . GLU A 1 193 ? -30.771 9.273 41.891 1.00 83.00 193 GLU A O 1
ATOM 1487 N N . VAL A 1 194 ? -32.090 7.596 42.603 1.00 76.62 194 VAL A N 1
ATOM 1488 C CA . VAL A 1 194 ? -32.194 6.901 41.307 1.00 76.62 194 VAL A CA 1
ATOM 1489 C C . VAL A 1 194 ? -32.774 7.814 40.220 1.00 76.62 194 VAL A C 1
ATOM 1491 O O . VAL A 1 194 ? -32.270 7.849 39.100 1.00 76.62 194 VAL A O 1
ATOM 1494 N N . ASN A 1 195 ? -33.789 8.631 40.528 1.00 73.56 195 ASN A N 1
ATOM 1495 C CA . ASN A 1 195 ? -34.320 9.602 39.561 1.00 73.56 195 ASN A CA 1
ATOM 1496 C C . ASN A 1 195 ? -33.288 10.661 39.157 1.00 73.56 195 A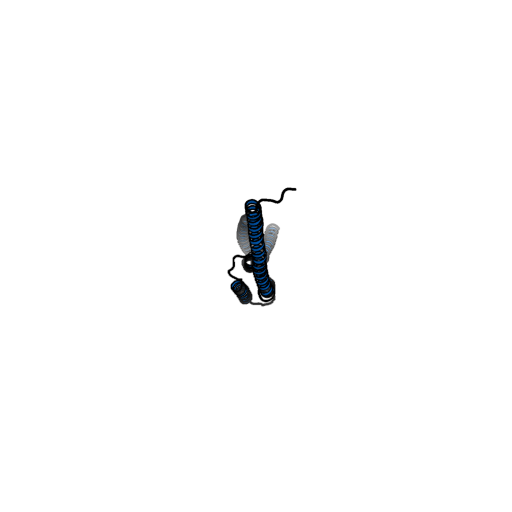SN A C 1
ATOM 1498 O O . ASN A 1 195 ? -33.276 11.104 38.005 1.00 73.56 195 ASN A O 1
ATOM 1502 N N . LYS A 1 196 ? -32.426 11.081 40.087 1.00 82.25 196 LYS A N 1
ATOM 1503 C CA . LYS A 1 196 ? -31.359 12.045 39.807 1.00 82.25 196 LYS A CA 1
ATOM 1504 C C . LYS A 1 196 ? -30.285 11.430 38.910 1.00 82.25 196 LYS A C 1
ATOM 1506 O O . LYS A 1 196 ? -29.834 12.090 37.973 1.00 82.25 196 LYS A O 1
ATOM 1511 N N . GLU A 1 197 ? -29.920 10.176 39.154 1.00 76.81 197 GLU A N 1
ATOM 1512 C CA . GLU A 1 197 ? -28.994 9.424 38.300 1.00 76.81 197 GLU A CA 1
ATOM 1513 C C . GLU A 1 197 ? -29.571 9.180 36.903 1.00 76.81 197 GLU A C 1
ATOM 1515 O O . GLU A 1 197 ? -28.891 9.420 35.906 1.00 76.81 197 GLU A O 1
ATOM 1520 N N . LEU A 1 198 ? -30.855 8.828 36.807 1.00 73.44 198 LEU A N 1
ATOM 1521 C CA . LEU A 1 198 ? -31.543 8.624 35.532 1.00 73.44 198 LEU A CA 1
ATOM 1522 C C . LEU A 1 198 ? -31.631 9.920 34.709 1.00 73.44 198 LEU A C 1
ATOM 1524 O O . LEU A 1 198 ? -31.437 9.905 33.492 1.00 73.44 198 LEU A O 1
ATOM 1528 N N . LEU A 1 199 ? -31.866 11.063 35.360 1.00 79.25 199 LEU A N 1
ATOM 1529 C CA . LEU A 1 199 ? -31.805 12.382 34.718 1.00 79.25 199 LEU A CA 1
ATOM 1530 C C . LEU A 1 199 ? -30.404 12.701 34.192 1.00 79.25 199 LEU A C 1
ATOM 1532 O O . LEU A 1 199 ? -30.273 13.189 33.068 1.00 79.25 199 LEU A O 1
ATOM 1536 N N . LYS A 1 200 ? -29.366 12.402 34.979 1.00 80.06 200 LYS A N 1
ATOM 1537 C CA . LYS A 1 200 ? -27.970 12.592 34.575 1.00 80.06 200 LYS A CA 1
ATOM 1538 C C . LYS A 1 200 ? -27.627 11.730 33.354 1.00 80.06 200 LYS A C 1
ATOM 1540 O O . LYS A 1 200 ? -27.178 12.272 32.348 1.00 80.06 200 LYS A O 1
ATOM 1545 N N . CYS A 1 201 ? -27.956 10.438 33.394 1.00 73.50 201 CYS A N 1
ATOM 1546 C CA . CYS A 1 201 ? -27.774 9.513 32.271 1.00 73.50 201 CYS A CA 1
ATOM 1547 C C . CYS A 1 201 ? -28.534 9.953 31.010 1.00 73.50 201 CYS A C 1
ATOM 1549 O O . CYS A 1 201 ? -28.015 9.838 29.902 1.00 73.50 201 CYS A O 1
ATOM 1551 N N . ASN A 1 202 ? -29.755 10.481 31.144 1.00 73.06 202 ASN A N 1
ATOM 1552 C CA . ASN A 1 202 ? -30.519 10.990 30.000 1.00 73.06 202 ASN A CA 1
ATOM 1553 C C . ASN A 1 202 ? -29.888 12.238 29.371 1.00 73.06 202 ASN A C 1
ATOM 1555 O O . ASN A 1 202 ? -29.902 12.384 28.147 1.00 73.06 202 ASN A O 1
ATOM 1559 N N . LEU A 1 203 ? -29.339 13.140 30.188 1.00 79.62 203 LEU A N 1
ATOM 1560 C CA . LEU A 1 203 ? -28.625 14.319 29.697 1.00 79.62 203 LEU A CA 1
ATOM 1561 C C . LEU A 1 203 ? -27.327 13.928 28.983 1.00 79.62 203 LEU A C 1
ATOM 1563 O O . LEU A 1 203 ? -27.072 14.438 27.893 1.00 79.62 203 LEU A O 1
ATOM 1567 N N . GLU A 1 204 ? -26.566 12.984 29.541 1.00 76.69 204 GLU A N 1
ATOM 1568 C CA . GLU A 1 204 ? -25.356 12.432 28.916 1.00 76.69 204 GLU A CA 1
ATOM 1569 C C . GLU A 1 204 ? -25.681 11.742 27.581 1.00 76.69 204 GLU A C 1
ATOM 1571 O O . GLU A 1 204 ? -25.069 12.055 26.562 1.00 76.69 204 GLU A O 1
ATOM 1576 N N . ASN A 1 205 ? -26.728 10.910 27.526 1.00 74.62 205 ASN A N 1
ATOM 1577 C CA . ASN A 1 205 ? -27.187 10.292 26.275 1.00 74.62 205 ASN A CA 1
ATOM 1578 C C . ASN A 1 205 ? -27.618 11.322 25.221 1.00 74.62 205 ASN A C 1
ATOM 1580 O O . ASN A 1 205 ? -27.372 11.144 24.027 1.00 74.62 205 ASN A O 1
ATOM 1584 N N . LYS A 1 206 ? -28.283 12.404 25.639 1.00 79.19 206 LYS A N 1
ATOM 1585 C CA . LYS A 1 206 ? -28.687 13.479 24.726 1.00 79.19 206 LYS A CA 1
ATOM 1586 C C . LYS A 1 206 ? -27.471 14.227 24.175 1.00 79.19 206 LYS A C 1
ATOM 1588 O O . LYS A 1 206 ? -27.458 14.528 22.984 1.00 79.19 206 LYS A O 1
ATOM 1593 N N . ALA A 1 207 ? -26.469 14.496 25.011 1.00 78.06 207 ALA A N 1
ATOM 1594 C CA . ALA A 1 207 ? -25.220 15.129 24.593 1.00 78.06 207 ALA A CA 1
ATOM 1595 C C . ALA A 1 207 ? -24.449 14.244 23.600 1.00 78.06 207 ALA A C 1
ATOM 1597 O O . ALA A 1 207 ? -24.110 14.710 22.514 1.00 78.06 207 ALA A O 1
ATOM 1598 N N . LEU A 1 208 ? -24.296 12.952 23.908 1.00 76.62 208 LEU A N 1
ATOM 1599 C CA . LEU A 1 208 ? -23.648 11.979 23.023 1.00 76.62 208 LEU A CA 1
ATOM 1600 C C . LEU A 1 208 ? -24.364 11.860 21.672 1.00 76.62 208 LEU A C 1
ATOM 1602 O O . LEU A 1 208 ? -23.719 11.883 20.627 1.00 76.62 208 LEU A O 1
ATOM 1606 N N . LYS A 1 209 ? -25.705 11.815 21.656 1.00 78.81 209 LYS A N 1
ATOM 1607 C CA . LYS A 1 209 ? -26.475 11.810 20.397 1.00 78.81 209 LYS A CA 1
ATOM 1608 C C . LYS A 1 209 ? -26.217 13.054 19.547 1.00 78.81 209 LYS A C 1
ATOM 1610 O O . LYS A 1 209 ? -26.062 12.930 18.337 1.00 78.81 209 LYS A O 1
ATOM 1615 N N . GLN A 1 210 ? -26.155 14.232 20.166 1.00 78.94 210 GLN A N 1
ATOM 1616 C CA . GLN A 1 210 ? -25.855 15.479 19.456 1.00 78.94 210 GLN A CA 1
ATOM 1617 C C . GLN A 1 210 ? -24.423 15.508 18.912 1.00 78.94 210 GLN A C 1
ATOM 1619 O O . GLN A 1 210 ? -24.178 16.080 17.852 1.00 78.94 210 GLN A O 1
ATOM 1624 N N . GLU A 1 211 ? -23.473 14.904 19.620 1.00 77.31 211 GLU A N 1
ATOM 1625 C CA . GLU A 1 211 ? -22.079 14.816 19.190 1.00 77.31 211 GLU A CA 1
ATOM 1626 C C . GLU A 1 211 ? -21.904 13.841 18.018 1.00 77.31 211 GLU A C 1
ATOM 1628 O O . GLU A 1 211 ? -21.296 14.202 17.009 1.00 77.31 211 GLU A O 1
ATOM 1633 N N . ILE A 1 212 ? -22.565 12.679 18.070 1.00 75.88 212 ILE A N 1
ATOM 1634 C CA . ILE A 1 212 ? -22.652 11.730 16.947 1.00 75.88 212 ILE A CA 1
ATOM 1635 C C . ILE A 1 212 ? -23.259 12.403 15.706 1.00 75.88 212 ILE A C 1
ATOM 1637 O O . ILE A 1 212 ? -22.749 12.247 14.597 1.00 75.88 212 ILE A O 1
ATOM 1641 N N . GLU A 1 213 ? -24.331 13.180 15.874 1.00 77.88 213 GLU A N 1
ATOM 1642 C CA . GLU A 1 213 ? -25.003 13.869 14.766 1.00 77.88 213 GLU A CA 1
ATOM 1643 C C . GLU A 1 213 ? -24.126 14.971 14.143 1.00 77.88 213 GLU A C 1
ATOM 1645 O O . GLU A 1 213 ? -24.136 15.163 12.926 1.00 77.88 213 GLU A O 1
ATOM 1650 N N . LYS A 1 214 ? -23.300 15.652 14.950 1.00 80.88 214 LYS A N 1
ATOM 1651 C CA . LYS A 1 214 ? -22.298 16.612 14.456 1.00 80.88 214 LYS A CA 1
ATOM 1652 C C . LYS A 1 214 ? -21.169 15.942 13.679 1.00 80.88 214 LYS A C 1
ATOM 1654 O O . LYS A 1 214 ? -20.731 16.507 12.682 1.00 80.88 214 LYS A O 1
ATOM 1659 N N . ILE A 1 215 ? -20.694 14.781 14.131 1.00 77.69 215 ILE A N 1
ATOM 1660 C CA . ILE A 1 215 ? -19.651 14.016 13.432 1.00 77.69 215 ILE A CA 1
ATOM 1661 C C . ILE A 1 215 ? -20.192 13.486 12.101 1.00 77.69 215 ILE A C 1
ATOM 1663 O O . ILE A 1 215 ? -19.515 13.590 11.089 1.00 77.69 215 ILE A O 1
ATOM 1667 N N . ARG A 1 216 ? -21.432 12.984 12.076 1.00 70.38 216 ARG A N 1
ATOM 1668 C CA . ARG A 1 216 ? -22.061 12.418 10.872 1.00 70.38 216 ARG A CA 1
ATOM 1669 C C . ARG A 1 216 ? -22.331 13.444 9.760 1.00 70.38 216 ARG A C 1
ATOM 1671 O O . ARG A 1 216 ? -22.420 13.058 8.600 1.00 70.38 216 ARG A O 1
ATOM 1678 N N . ASN A 1 217 ? -22.508 14.718 10.111 1.00 68.88 217 ASN A N 1
ATOM 1679 C CA . ASN A 1 217 ? -22.791 15.805 9.165 1.00 68.88 217 ASN A CA 1
ATOM 1680 C C . ASN A 1 217 ? -21.533 16.579 8.715 1.00 68.88 217 ASN A C 1
ATOM 1682 O O . ASN A 1 217 ? -21.667 17.619 8.066 1.00 68.88 217 ASN A O 1
ATOM 1686 N N . ARG A 1 218 ? -20.335 16.117 9.089 1.00 55.25 218 ARG A N 1
ATOM 1687 C CA . ARG A 1 218 ? -19.042 16.605 8.587 1.00 55.25 218 ARG A CA 1
ATOM 1688 C C . ARG A 1 218 ? -18.497 15.654 7.534 1.00 55.25 218 ARG A C 1
ATOM 1690 O O . ARG A 1 218 ? -17.841 16.176 6.610 1.00 55.25 218 ARG A O 1
#